Protein AF-A0AAW1JJ86-F1 (afdb_monomer_lite)

Foldseek 3Di:
DPVVVVVVVVVVPPLVPDDQDPLLVVLLCQLLCLLPPDPPDPVCCVVDPVSVPDDPSVVSLQVSLVVLCCCQVVVHPPPPDPSNSVSCVVGQSLSSLLVNQLSLLSSLLSVLVVCVVVVVLPEDDPSNLSSLLSNLCSQAPRLVVSVVVCVVVVHDDPDPCPSEHDPVSVVSNCVSPLVRLVSDDPVRCPPPSNVSVCLQNVCSVVVHGRPGCNGPPDDDDDDPPPPPVPPPPPDDDDDDDDDD

Sequence (244 aa):
MQKESERKSSFDSNLTDQVLPIPIQIFLWKQVSPFIRPKLGKLHEASCMFCQHAPPGHHELKEACKQFEKVLVQNIQHGLKADLTEAIRSIPRWRLVQASLPHVMHCSAALLYNRMRDGNIQTLGAVEAKLLYTLHWIILDAAEECADADYEKGIYHSSPFYYLFSVPTMTLFVYLFAPLCQNLKESDFQNFRLENGLKVWQPMWEFRHPDASCFTTHCKPKPKYLSGRNYRGKQQFGGVFMGS

Structure (mmCIF, N/CA/C/O backbone):
data_AF-A0AAW1JJ86-F1
#
_entry.id   AF-A0AAW1JJ86-F1
#
loop_
_atom_site.group_PDB
_atom_site.id
_atom_site.type_symbol
_atom_site.label_atom_id
_atom_site.label_alt_id
_atom_site.label_comp_id
_atom_site.label_asym_id
_atom_site.label_entity_id
_atom_site.label_seq_id
_atom_site.pdbx_PDB_ins_code
_atom_site.Cartn_x
_atom_site.Cartn_y
_atom_site.Cartn_z
_atom_site.occupancy
_atom_site.B_iso_or_equiv
_atom_site.auth_seq_id
_atom_site.auth_comp_id
_atom_site.auth_asym_id
_atom_site.auth_atom_id
_atom_site.pdbx_PDB_model_num
ATOM 1 N N . MET A 1 1 ? -19.253 -10.196 39.724 1.00 41.44 1 MET A N 1
ATOM 2 C CA . MET A 1 1 ? -18.295 -9.341 38.982 1.00 41.44 1 MET A CA 1
ATOM 3 C C . MET A 1 1 ? -17.359 -10.100 38.025 1.00 41.44 1 MET A C 1
ATOM 5 O O . MET A 1 1 ? -16.655 -9.448 37.276 1.00 41.44 1 MET A O 1
ATOM 9 N N . GLN A 1 2 ? -17.372 -11.441 37.951 1.00 32.41 2 GLN A N 1
ATOM 10 C CA . GLN A 1 2 ? -16.519 -12.203 37.008 1.00 32.41 2 GLN A CA 1
ATOM 11 C C . GLN A 1 2 ? -17.127 -12.418 35.605 1.00 32.41 2 GLN A C 1
ATOM 13 O O . GLN A 1 2 ? -16.399 -12.580 34.636 1.00 32.41 2 GLN A O 1
ATOM 18 N N . LYS A 1 3 ? -18.457 -12.346 35.461 1.00 31.64 3 LYS A N 1
ATOM 19 C CA . LYS A 1 3 ? -19.171 -12.683 34.209 1.00 31.64 3 LYS A CA 1
ATOM 20 C C . LYS A 1 3 ? -19.196 -11.569 33.148 1.00 31.64 3 LYS A C 1
ATOM 22 O O . LYS A 1 3 ? -19.697 -11.772 32.045 1.00 31.64 3 LYS A O 1
ATOM 27 N N . GLU A 1 4 ? -18.704 -10.386 33.501 1.00 28.59 4 GLU A N 1
ATOM 28 C CA . GLU A 1 4 ? -18.723 -9.184 32.653 1.00 28.59 4 GLU A CA 1
ATOM 29 C C . GLU A 1 4 ? -17.354 -8.915 32.002 1.00 28.59 4 GLU A C 1
ATOM 31 O O . GLU A 1 4 ? -17.279 -8.317 30.932 1.00 28.59 4 GLU A O 1
ATOM 36 N N . SER A 1 5 ? -16.280 -9.457 32.591 1.00 30.22 5 SER A N 1
ATOM 37 C CA . SER A 1 5 ? -14.919 -9.418 32.042 1.00 30.22 5 SER A CA 1
ATOM 38 C C . SER A 1 5 ? -14.757 -10.372 30.847 1.00 30.22 5 SER A C 1
ATOM 40 O O . SER A 1 5 ? -14.201 -9.985 29.821 1.00 30.22 5 SER A O 1
ATOM 42 N N . GLU A 1 6 ? -15.363 -11.563 30.900 1.00 29.25 6 GLU A N 1
ATOM 43 C CA . GLU A 1 6 ? -15.336 -12.526 29.784 1.00 29.25 6 GLU A CA 1
ATOM 44 C C . GLU A 1 6 ? -16.103 -12.031 28.548 1.00 29.25 6 GLU A C 1
ATOM 46 O O . GLU A 1 6 ? -15.745 -12.354 27.418 1.00 29.25 6 GLU A O 1
ATOM 51 N N . ARG A 1 7 ? -17.128 -11.187 28.737 1.00 29.02 7 ARG A N 1
ATOM 52 C CA . ARG A 1 7 ? -17.937 -10.646 27.633 1.00 29.02 7 ARG A CA 1
ATOM 53 C C . ARG A 1 7 ? -17.248 -9.516 26.860 1.00 29.02 7 ARG A C 1
ATOM 55 O O . ARG A 1 7 ? -17.611 -9.268 25.716 1.00 29.02 7 ARG A O 1
ATOM 62 N N . LYS A 1 8 ? -16.252 -8.851 27.456 1.00 30.00 8 LYS A N 1
ATOM 63 C CA . LYS A 1 8 ? -15.415 -7.848 26.770 1.00 30.00 8 LYS A CA 1
ATOM 64 C C . LYS A 1 8 ? -14.223 -8.467 26.035 1.00 30.00 8 LYS A C 1
ATOM 66 O O . LYS A 1 8 ? -13.761 -7.892 25.059 1.00 30.00 8 LYS A O 1
ATOM 71 N N . SER A 1 9 ? -13.790 -9.667 26.430 1.00 30.64 9 SER A N 1
ATOM 72 C CA . SER A 1 9 ? -12.710 -10.407 25.758 1.00 30.64 9 SER A CA 1
ATOM 73 C C . SER A 1 9 ? -13.085 -10.928 24.362 1.00 30.64 9 SER A C 1
ATOM 75 O O . SER A 1 9 ? -12.195 -11.300 23.602 1.00 30.64 9 SER A O 1
ATOM 77 N N . SER A 1 10 ? -14.372 -10.988 24.005 1.00 30.33 10 SER A N 1
ATOM 78 C CA . SER A 1 10 ? -14.820 -11.526 22.711 1.00 30.33 10 SER A CA 1
ATOM 79 C C . SER A 1 10 ? -14.838 -10.499 21.571 1.00 30.33 10 SER A C 1
ATOM 81 O O . SER A 1 10 ? -15.137 -10.864 20.433 1.00 30.33 10 SER A O 1
ATOM 83 N N . PHE A 1 11 ? -14.557 -9.221 21.853 1.00 35.88 11 PHE A N 1
ATOM 84 C CA . PHE A 1 11 ? -14.581 -8.162 20.836 1.00 35.88 11 PHE A CA 1
ATOM 85 C C . PHE A 1 11 ? -13.275 -8.039 20.038 1.00 35.88 11 PHE A C 1
ATOM 87 O O . PHE A 1 11 ? -13.290 -7.452 18.960 1.00 35.88 11 PHE A O 1
ATOM 94 N N . ASP A 1 12 ? -12.198 -8.712 20.461 1.00 41.44 12 ASP A N 1
ATOM 95 C CA . ASP A 1 12 ? -11.012 -8.985 19.628 1.00 41.44 12 ASP A CA 1
ATOM 96 C C . ASP A 1 12 ? -11.311 -10.075 18.575 1.00 41.44 12 ASP A C 1
ATOM 98 O O . ASP A 1 12 ? -10.536 -10.998 18.315 1.00 41.44 12 ASP A O 1
ATOM 102 N N . SER A 1 13 ? -12.489 -9.982 17.954 1.00 45.12 13 SER A N 1
ATOM 103 C CA . SER A 1 13 ? -12.850 -10.749 16.772 1.00 45.12 13 SER A CA 1
ATOM 104 C C . SER A 1 13 ? -11.921 -10.321 15.640 1.00 45.12 13 SER A C 1
ATOM 106 O O . SER A 1 13 ? -12.071 -9.235 15.078 1.00 45.12 13 SER A O 1
ATOM 108 N N . ASN A 1 14 ? -10.935 -11.183 15.369 1.00 59.09 14 ASN A N 1
ATOM 109 C CA . ASN A 1 14 ? -9.879 -11.065 14.367 1.00 59.09 14 ASN A CA 1
ATOM 110 C C . ASN A 1 14 ? -10.256 -10.148 13.197 1.00 59.09 14 ASN A C 1
ATOM 112 O O . ASN A 1 14 ? -11.049 -10.519 12.333 1.00 59.09 14 ASN A O 1
ATOM 116 N N . LEU A 1 15 ? -9.625 -8.975 13.134 1.00 63.81 15 LEU A N 1
ATOM 117 C CA . LEU A 1 15 ? -9.831 -7.988 12.074 1.00 63.81 15 LEU A CA 1
ATOM 118 C C . LEU A 1 15 ? -9.672 -8.607 10.669 1.00 63.81 15 LEU A C 1
ATOM 120 O O . LEU A 1 15 ? -10.427 -8.294 9.754 1.00 63.81 15 LEU A O 1
ATOM 124 N N . THR A 1 16 ? -8.746 -9.557 10.508 1.00 60.59 16 THR A N 1
ATOM 125 C CA . THR A 1 16 ? -8.521 -10.295 9.253 1.00 60.59 16 THR A CA 1
ATOM 126 C C . THR A 1 16 ? -9.624 -11.293 8.900 1.00 60.59 16 THR A C 1
ATOM 128 O O . THR A 1 16 ? -9.799 -11.578 7.718 1.00 60.59 16 THR A O 1
ATOM 131 N N . ASP A 1 17 ? -10.367 -11.801 9.887 1.00 65.38 17 ASP A N 1
ATOM 132 C CA . ASP A 1 17 ? -11.481 -12.737 9.676 1.00 65.38 17 ASP A CA 1
ATOM 133 C C . ASP A 1 17 ? -12.798 -11.996 9.382 1.00 65.38 17 ASP A C 1
ATOM 135 O O . ASP A 1 17 ? -13.768 -12.601 8.926 1.00 65.38 17 ASP A O 1
ATOM 139 N N . GLN A 1 18 ? -12.837 -10.674 9.596 1.00 73.88 18 GLN A N 1
ATOM 140 C CA . GLN A 1 18 ? -13.974 -9.848 9.208 1.00 73.88 18 GLN A CA 1
ATOM 141 C C . GLN A 1 18 ? -14.051 -9.742 7.682 1.00 73.88 18 GLN A C 1
ATOM 143 O O . GLN A 1 18 ? -13.098 -9.317 7.006 1.00 73.88 18 GLN A O 1
ATOM 148 N N . VAL A 1 19 ? -15.214 -10.124 7.149 1.00 83.69 19 VAL A N 1
ATOM 149 C CA . VAL A 1 19 ? -15.531 -10.047 5.722 1.00 83.69 19 VAL A CA 1
ATOM 150 C C . VAL A 1 19 ? -15.491 -8.589 5.281 1.00 83.69 19 VAL A C 1
ATOM 152 O O . VAL A 1 19 ? -16.132 -7.723 5.873 1.00 83.69 19 VAL A O 1
ATOM 155 N N . LEU A 1 20 ? -14.729 -8.317 4.223 1.00 92.81 20 LEU A N 1
ATOM 156 C CA . LEU A 1 20 ? -14.642 -6.981 3.652 1.00 92.81 20 LEU A CA 1
ATOM 157 C C . LEU A 1 20 ? -15.968 -6.632 2.950 1.00 92.81 20 LEU A C 1
ATOM 159 O O . LEU A 1 20 ? -16.459 -7.462 2.183 1.00 92.81 20 LEU A O 1
ATOM 163 N N . PRO A 1 21 ? -16.538 -5.430 3.130 1.00 95.88 21 PRO A N 1
ATOM 164 C CA . PRO A 1 21 ? -17.708 -5.001 2.370 1.00 95.88 21 PRO A CA 1
ATOM 165 C C . PRO A 1 21 ? -17.526 -5.145 0.850 1.00 95.88 21 PRO A C 1
ATOM 167 O O . PRO A 1 21 ? -16.478 -4.795 0.299 1.00 95.88 21 PRO A O 1
ATOM 170 N N . ILE A 1 22 ? -18.572 -5.610 0.156 1.00 96.38 22 ILE A N 1
ATOM 171 C CA . ILE A 1 22 ? -18.562 -5.838 -1.300 1.00 96.38 22 ILE A CA 1
ATOM 172 C C . ILE A 1 22 ? -18.121 -4.599 -2.104 1.00 96.38 22 ILE A C 1
ATOM 174 O O . ILE A 1 22 ? -17.297 -4.766 -3.007 1.00 96.38 22 ILE A O 1
ATOM 178 N N . PRO A 1 23 ? -18.560 -3.359 -1.790 1.00 97.44 23 PRO A N 1
ATOM 179 C CA . PRO A 1 23 ? -18.104 -2.180 -2.528 1.00 97.44 23 PRO A CA 1
ATOM 180 C C . PRO A 1 23 ? -16.581 -1.999 -2.513 1.00 97.44 23 PRO A C 1
ATOM 182 O O . PRO A 1 23 ? -16.001 -1.626 -3.533 1.00 97.44 23 PRO A O 1
ATOM 185 N N . ILE A 1 24 ? -15.918 -2.324 -1.396 1.00 97.31 24 ILE A N 1
ATOM 186 C CA . ILE A 1 24 ? -14.456 -2.241 -1.276 1.00 97.31 24 ILE A CA 1
ATOM 187 C C . ILE A 1 24 ? -13.790 -3.346 -2.097 1.00 97.31 24 ILE A C 1
ATOM 189 O O . ILE A 1 24 ? -12.832 -3.070 -2.815 1.00 97.31 24 ILE A O 1
ATOM 193 N N . GLN A 1 25 ? -14.310 -4.577 -2.052 1.00 96.19 25 GLN A N 1
ATOM 194 C CA . GLN A 1 25 ? -13.788 -5.676 -2.876 1.00 96.19 25 GLN A CA 1
ATOM 195 C C . GLN A 1 25 ? -13.851 -5.330 -4.371 1.00 96.19 25 GLN A C 1
ATOM 197 O O . GLN A 1 25 ? -12.863 -5.474 -5.090 1.00 96.19 25 GLN A O 1
ATOM 202 N N . ILE A 1 26 ? -14.989 -4.795 -4.830 1.00 96.19 26 ILE A N 1
ATOM 203 C CA . ILE A 1 26 ? -15.175 -4.344 -6.216 1.00 96.19 26 ILE A CA 1
ATOM 204 C C . ILE A 1 26 ? -14.209 -3.206 -6.551 1.00 96.19 26 ILE A C 1
ATOM 206 O O . ILE A 1 26 ? -13.621 -3.199 -7.633 1.00 96.19 26 ILE A O 1
ATOM 210 N N . PHE A 1 27 ? -14.039 -2.238 -5.647 1.00 96.50 27 PHE A N 1
ATOM 211 C CA . PHE A 1 27 ? -13.101 -1.136 -5.837 1.00 96.50 27 PHE A CA 1
ATOM 212 C C . PHE A 1 27 ? -11.668 -1.641 -6.028 1.00 96.50 27 PHE A C 1
ATOM 214 O O . PHE A 1 27 ? -11.033 -1.277 -7.018 1.00 96.50 27 PHE A O 1
ATOM 221 N N . LEU A 1 28 ? -11.188 -2.506 -5.132 1.00 96.62 28 LEU A N 1
ATOM 222 C CA . LEU A 1 28 ? -9.840 -3.067 -5.194 1.00 96.62 28 LEU A CA 1
ATOM 223 C C . LEU A 1 28 ? -9.635 -3.895 -6.467 1.00 96.62 28 LEU A C 1
ATOM 225 O O . LEU A 1 28 ? -8.633 -3.715 -7.158 1.00 96.62 28 LEU A O 1
ATOM 229 N N . TRP A 1 29 ? -10.613 -4.723 -6.843 1.00 95.00 29 TRP A N 1
ATOM 230 C CA . TRP A 1 29 ? -10.565 -5.485 -8.091 1.00 95.00 29 TRP A CA 1
ATOM 231 C C . TRP A 1 29 ? -10.464 -4.580 -9.324 1.00 95.00 29 TRP A C 1
ATOM 233 O O . TRP A 1 29 ? -9.649 -4.827 -10.218 1.00 95.00 29 TRP A O 1
ATOM 243 N N . LYS A 1 30 ? -11.239 -3.489 -9.364 1.00 93.38 30 LYS A N 1
ATOM 244 C CA . LYS A 1 30 ? -11.166 -2.500 -10.449 1.00 93.38 30 LYS A CA 1
ATOM 245 C C . LYS A 1 30 ? -9.792 -1.844 -10.541 1.00 93.38 30 LYS A C 1
ATOM 247 O O . LYS A 1 30 ? -9.322 -1.645 -11.656 1.00 93.38 30 LYS A O 1
ATOM 252 N N . GLN A 1 31 ? -9.143 -1.551 -9.412 1.00 94.44 31 GLN A N 1
ATOM 253 C CA . GLN A 1 31 ? -7.802 -0.960 -9.429 1.00 94.44 31 GLN A CA 1
ATOM 254 C C . GLN A 1 31 ? -6.724 -1.957 -9.873 1.00 94.44 31 GLN A C 1
ATOM 256 O O . GLN A 1 31 ? -5.783 -1.556 -10.544 1.00 94.44 31 GLN A O 1
ATOM 261 N N . VAL A 1 32 ? -6.858 -3.250 -9.553 1.00 94.06 32 VAL A N 1
ATOM 262 C CA . VAL A 1 32 ? -5.886 -4.285 -9.962 1.00 94.06 32 VAL A CA 1
ATOM 263 C C . VAL A 1 32 ? -6.050 -4.695 -11.426 1.00 94.06 32 VAL A C 1
ATOM 265 O O . VAL A 1 32 ? -5.070 -5.002 -12.103 1.00 94.06 32 VAL A O 1
ATOM 268 N N . SER A 1 33 ? -7.280 -4.677 -11.941 1.00 90.69 33 SER A N 1
ATOM 269 C CA . SER A 1 33 ? -7.623 -5.186 -13.277 1.00 90.69 33 SER A CA 1
ATOM 270 C C . SER A 1 33 ? -6.733 -4.671 -14.426 1.00 90.69 33 SER A C 1
ATOM 272 O O . SER A 1 33 ? -6.415 -5.468 -15.309 1.00 90.69 33 SER A O 1
ATOM 274 N N . PRO A 1 34 ? -6.316 -3.391 -14.492 1.00 88.62 34 PRO A N 1
ATOM 275 C CA . PRO A 1 34 ? -5.405 -2.906 -15.535 1.00 88.62 34 PRO A CA 1
ATOM 276 C C . PRO A 1 34 ? -4.005 -3.544 -15.513 1.00 88.62 34 PRO A C 1
ATOM 278 O O . PRO A 1 34 ? -3.353 -3.601 -16.550 1.00 88.62 34 PRO A O 1
ATOM 281 N N . PHE A 1 35 ? -3.539 -4.034 -14.360 1.00 88.19 35 PHE A N 1
ATOM 282 C CA . PHE A 1 35 ? -2.182 -4.574 -14.185 1.00 88.19 35 PHE A CA 1
ATOM 283 C C . PHE A 1 35 ? -2.069 -6.057 -14.542 1.00 88.19 35 PHE A C 1
ATOM 285 O O . PHE A 1 35 ? -1.007 -6.513 -14.959 1.00 88.19 35 PHE A O 1
ATOM 292 N N . ILE A 1 36 ? -3.158 -6.809 -14.364 1.00 82.12 36 ILE A N 1
ATOM 293 C CA . ILE A 1 36 ? -3.183 -8.273 -14.522 1.00 82.12 36 ILE A CA 1
ATOM 294 C C . ILE A 1 36 ? -3.812 -8.735 -15.839 1.00 82.12 36 ILE A C 1
ATOM 296 O O . ILE A 1 36 ? -3.729 -9.914 -16.177 1.00 82.12 36 ILE A O 1
ATOM 300 N N . ARG A 1 37 ? -4.471 -7.835 -16.580 1.00 78.44 37 ARG A N 1
ATOM 301 C CA . ARG A 1 37 ? -5.117 -8.182 -17.850 1.00 78.44 37 ARG A CA 1
ATOM 302 C C . ARG A 1 37 ? -4.062 -8.659 -18.868 1.00 78.44 37 ARG A C 1
ATOM 304 O O . ARG A 1 37 ? -3.108 -7.922 -19.128 1.00 78.44 37 ARG A O 1
ATOM 311 N N . PRO A 1 38 ? -4.214 -9.862 -19.462 1.00 66.31 38 PRO A N 1
ATOM 312 C CA . PRO A 1 38 ? -3.287 -10.351 -20.477 1.00 66.31 38 PRO A CA 1
ATOM 313 C C . PRO A 1 38 ? -3.245 -9.410 -21.685 1.00 66.31 38 PRO A C 1
ATOM 315 O O . PRO A 1 38 ? -4.284 -9.074 -22.253 1.00 66.31 38 PRO A O 1
ATOM 318 N N . LYS A 1 39 ? -2.042 -9.017 -22.114 1.00 63.91 39 LYS A N 1
ATOM 319 C CA . LYS A 1 39 ? -1.847 -8.318 -23.391 1.00 63.91 39 LYS A CA 1
ATOM 320 C C . LYS A 1 39 ? -1.905 -9.356 -24.512 1.00 63.91 39 LYS A C 1
ATOM 322 O O . LYS A 1 39 ? -0.904 -9.997 -24.813 1.00 63.91 39 LYS A O 1
ATOM 327 N N . LEU A 1 40 ? -3.079 -9.551 -25.111 1.00 58.12 40 LEU A N 1
ATOM 328 C CA . LEU A 1 40 ? -3.345 -10.587 -26.127 1.00 58.12 40 LEU A CA 1
ATOM 329 C C . LEU A 1 40 ? -2.753 -10.273 -27.525 1.00 58.12 40 LEU A C 1
ATOM 331 O O . LEU A 1 40 ? -3.157 -10.850 -28.531 1.00 58.12 40 LEU A O 1
ATOM 335 N N . GLY A 1 41 ? -1.755 -9.389 -27.597 1.00 59.47 41 GLY A N 1
ATOM 336 C CA . GLY A 1 41 ? -1.068 -9.009 -28.830 1.00 59.47 41 GLY A CA 1
ATOM 337 C C . GLY A 1 41 ? -1.841 -8.001 -29.688 1.00 59.47 41 GLY A C 1
ATOM 338 O O . GLY A 1 41 ? -3.047 -7.801 -29.541 1.00 59.47 41 GLY A O 1
ATOM 339 N N . LYS A 1 42 ? -1.122 -7.371 -30.626 1.00 58.56 42 LYS A N 1
ATOM 340 C CA . LYS A 1 42 ? -1.627 -6.255 -31.449 1.00 58.56 42 LYS A CA 1
ATOM 341 C C . LYS A 1 42 ? -2.865 -6.616 -32.278 1.00 58.56 42 LYS A C 1
ATOM 343 O O . LYS A 1 42 ? -3.730 -5.772 -32.467 1.00 58.56 42 LYS A O 1
ATOM 348 N N . LEU A 1 43 ? -2.966 -7.862 -32.751 1.00 56.81 43 LEU A N 1
ATOM 349 C CA . LEU A 1 43 ? -4.098 -8.321 -33.563 1.00 56.81 43 LEU A CA 1
ATOM 350 C C . LEU A 1 43 ? -5.393 -8.422 -32.737 1.00 56.81 43 LEU A C 1
ATOM 352 O O . LEU A 1 43 ? -6.452 -8.005 -33.199 1.00 56.81 43 LEU A O 1
ATOM 356 N N . HIS A 1 44 ? -5.309 -8.930 -31.503 1.00 62.91 44 HIS A N 1
ATOM 357 C CA . HIS A 1 44 ? -6.453 -9.000 -30.595 1.00 62.91 44 HIS A CA 1
ATOM 358 C C . HIS A 1 44 ? -6.854 -7.611 -30.095 1.00 62.91 44 HIS A C 1
ATOM 360 O O . HIS A 1 44 ? -8.037 -7.293 -30.079 1.00 62.91 44 HIS A O 1
ATOM 366 N N . GLU A 1 45 ? -5.890 -6.760 -29.729 1.00 60.44 45 GLU A N 1
ATOM 367 C CA . GLU A 1 45 ? -6.170 -5.370 -29.338 1.00 60.44 45 GLU A CA 1
ATOM 368 C C . GLU A 1 45 ? -6.865 -4.595 -30.465 1.00 60.44 45 GLU A C 1
ATOM 370 O O . GLU A 1 4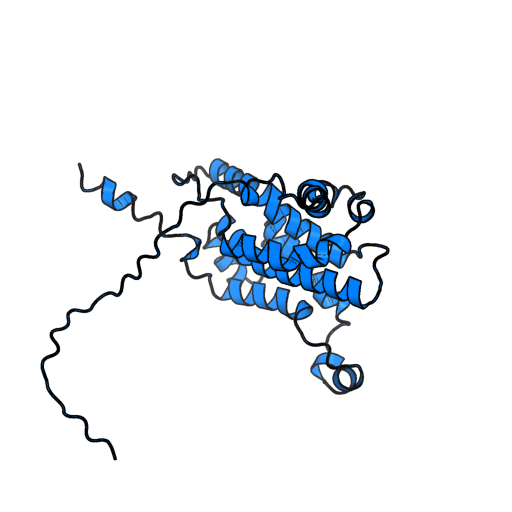5 ? -7.835 -3.886 -30.210 1.00 60.44 45 GLU A O 1
ATOM 375 N N . ALA A 1 46 ? -6.434 -4.802 -31.714 1.00 56.62 46 ALA A N 1
ATOM 376 C CA . ALA A 1 46 ? -7.046 -4.193 -32.888 1.00 56.62 46 ALA A CA 1
ATOM 377 C C . ALA A 1 46 ? -8.386 -4.822 -33.301 1.00 56.62 46 ALA A C 1
ATOM 379 O O . ALA A 1 46 ? -9.095 -4.203 -34.080 1.00 56.62 46 ALA A O 1
ATOM 380 N N . SER A 1 47 ? -8.752 -6.012 -32.817 1.00 58.88 47 SER A N 1
ATOM 381 C CA . SER A 1 47 ? -10.021 -6.684 -33.167 1.00 58.88 47 SER A CA 1
ATOM 382 C C . SER A 1 47 ? -11.062 -6.622 -32.046 1.00 58.88 47 SER A C 1
ATOM 384 O O . SER A 1 47 ? -12.259 -6.769 -32.282 1.00 58.88 47 SER A O 1
ATOM 386 N N . CYS A 1 48 ? -10.624 -6.417 -30.807 1.00 56.53 48 CYS A N 1
ATOM 387 C CA . CYS A 1 48 ? -11.491 -6.370 -29.645 1.00 56.53 48 CYS A CA 1
ATOM 388 C C . CYS A 1 48 ? -12.105 -4.974 -29.513 1.00 56.53 48 CYS A C 1
ATOM 390 O O . CYS A 1 48 ? -11.422 -4.020 -29.140 1.00 56.53 48 CYS A O 1
ATOM 392 N N . MET A 1 49 ? -13.415 -4.860 -29.745 1.00 56.84 49 MET A N 1
ATOM 393 C CA . MET A 1 49 ? -14.142 -3.596 -29.573 1.00 56.84 49 MET A CA 1
ATOM 394 C C . MET A 1 49 ? -13.936 -2.981 -28.183 1.00 56.84 49 MET A C 1
ATOM 396 O O . MET A 1 49 ? -13.848 -1.764 -28.059 1.00 56.84 49 MET A O 1
ATOM 400 N N . PHE A 1 50 ? -13.791 -3.797 -27.138 1.00 56.28 50 PHE A N 1
ATOM 401 C CA . PHE A 1 50 ? -13.494 -3.308 -25.792 1.00 56.28 50 PHE A CA 1
ATOM 402 C C . PHE A 1 50 ? -12.083 -2.698 -25.680 1.00 56.28 50 PHE A C 1
ATOM 404 O O . PHE A 1 50 ? -11.917 -1.668 -25.035 1.00 56.28 50 PHE A O 1
ATOM 411 N N . CYS A 1 51 ? -11.076 -3.278 -26.343 1.00 55.12 51 CYS A N 1
ATOM 412 C CA . CYS A 1 51 ? -9.706 -2.749 -26.367 1.00 55.12 51 CYS A CA 1
ATOM 413 C C . CYS A 1 51 ? -9.557 -1.512 -27.266 1.00 55.12 51 CYS A C 1
ATOM 415 O O . CYS A 1 51 ? -8.721 -0.665 -26.975 1.00 55.12 51 CYS A O 1
ATOM 417 N N . GLN A 1 52 ? -10.375 -1.383 -28.315 1.00 53.31 52 GLN A N 1
ATOM 418 C CA . GLN A 1 52 ? -10.396 -0.207 -29.193 1.00 53.31 52 GLN A CA 1
ATOM 419 C C . GLN A 1 52 ? -11.005 1.039 -28.526 1.00 53.31 52 GLN A C 1
ATOM 421 O O . GLN A 1 52 ? -10.600 2.156 -28.835 1.00 53.31 52 GLN A O 1
ATOM 426 N N . HIS A 1 53 ? -11.979 0.856 -27.625 1.00 53.81 53 HIS A N 1
ATOM 427 C CA . HIS A 1 53 ? -12.646 1.953 -26.905 1.00 53.81 53 HIS A CA 1
ATOM 428 C C . HIS A 1 53 ? -12.022 2.238 -25.530 1.00 53.81 53 HIS A C 1
ATOM 430 O O . HIS A 1 53 ? -12.345 3.251 -24.907 1.00 53.81 53 HIS A O 1
ATOM 436 N N . ALA A 1 54 ? -11.140 1.361 -25.040 1.00 51.81 54 ALA A N 1
ATOM 437 C CA . ALA A 1 54 ? -10.368 1.622 -23.836 1.00 51.81 54 ALA A CA 1
ATOM 438 C C . ALA A 1 54 ? -9.338 2.730 -24.129 1.00 51.81 54 ALA A C 1
ATOM 440 O O . ALA A 1 54 ? -8.608 2.636 -25.120 1.00 51.81 54 ALA A O 1
ATOM 441 N N . PRO A 1 55 ? -9.234 3.780 -23.291 1.00 48.53 55 PRO A N 1
ATOM 442 C CA . PRO A 1 55 ? -8.139 4.734 -23.403 1.00 48.53 55 PRO A CA 1
ATOM 443 C C . PRO A 1 55 ? -6.806 3.970 -23.365 1.00 48.53 55 PRO A C 1
ATOM 445 O O . PRO A 1 55 ? -6.730 2.953 -22.669 1.00 48.53 55 PRO A O 1
ATOM 448 N N . PRO A 1 56 ? -5.749 4.433 -24.060 1.00 57.62 56 PRO A N 1
ATOM 449 C CA . PRO A 1 56 ? -4.462 3.740 -24.091 1.00 57.62 56 PRO A CA 1
ATOM 450 C C . PRO A 1 56 ? -4.066 3.352 -22.665 1.00 57.62 56 PRO A C 1
ATOM 452 O O . PRO A 1 56 ? -4.071 4.214 -21.786 1.00 57.62 56 PRO A O 1
ATOM 455 N N . GLY A 1 57 ? -3.782 2.063 -22.420 1.00 59.75 57 GLY A N 1
ATOM 456 C CA . GLY A 1 57 ? -3.746 1.451 -21.076 1.00 59.75 57 GLY A CA 1
ATOM 457 C C . GLY A 1 57 ? -2.888 2.171 -20.025 1.00 59.75 57 GLY A C 1
ATOM 458 O O . GLY A 1 57 ? -3.091 2.000 -18.826 1.00 59.75 57 GLY A O 1
ATOM 459 N N . HIS A 1 58 ? -1.994 3.061 -20.452 1.00 65.44 58 HIS A N 1
ATOM 460 C CA . HIS A 1 58 ? -1.281 4.006 -19.600 1.00 65.44 58 HIS A CA 1
ATOM 461 C C . HIS A 1 58 ? -2.205 4.944 -18.787 1.00 65.44 58 HIS A C 1
ATOM 463 O O . HIS A 1 58 ? -1.852 5.339 -17.675 1.00 65.44 58 HIS A O 1
ATOM 469 N N . HIS A 1 59 ? -3.383 5.309 -19.302 1.00 77.44 59 HIS A N 1
ATOM 470 C CA . HIS A 1 59 ? -4.356 6.133 -18.5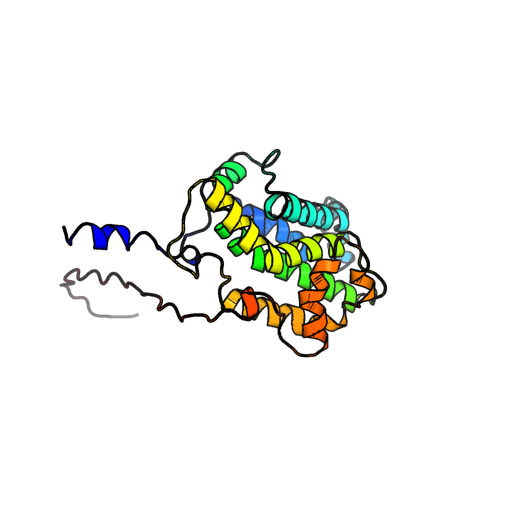81 1.00 77.44 59 HIS A CA 1
ATOM 471 C C . HIS A 1 59 ? -5.055 5.343 -17.467 1.00 77.44 59 HIS A C 1
ATOM 473 O O . HIS A 1 59 ? -5.163 5.842 -16.349 1.00 77.44 59 HIS A O 1
ATOM 479 N N . GLU A 1 60 ? -5.467 4.097 -17.732 1.00 84.12 60 GLU A N 1
ATOM 480 C CA . GLU A 1 60 ? -6.079 3.233 -16.710 1.00 84.12 60 GLU A CA 1
ATOM 481 C C . GLU A 1 60 ? -5.109 2.944 -15.558 1.00 84.12 60 GLU A C 1
ATOM 483 O O . GLU A 1 60 ? -5.492 3.048 -14.394 1.00 84.12 60 GLU A O 1
ATOM 488 N N . LEU A 1 61 ? -3.839 2.652 -15.868 1.00 86.44 61 LEU A N 1
ATOM 489 C CA . LEU A 1 61 ? -2.798 2.435 -14.858 1.00 86.44 61 LEU A CA 1
ATOM 490 C C . LEU A 1 61 ? -2.567 3.692 -14.010 1.00 86.44 61 LEU A C 1
ATOM 492 O O . LEU A 1 61 ? -2.526 3.621 -12.782 1.00 86.44 61 LEU A O 1
ATOM 496 N N . LYS A 1 62 ? -2.457 4.859 -14.659 1.00 88.31 62 LYS A N 1
ATOM 497 C CA . LYS A 1 62 ? -2.252 6.141 -13.974 1.00 88.31 62 LYS A CA 1
ATOM 498 C C . LYS A 1 62 ? -3.410 6.471 -13.034 1.00 88.31 62 LYS A C 1
ATOM 500 O O . LYS A 1 62 ? -3.164 6.879 -11.897 1.00 88.31 62 LYS A O 1
ATOM 505 N N . GLU A 1 63 ? -4.649 6.284 -13.484 1.00 90.62 63 GLU A N 1
ATOM 506 C CA . GLU A 1 63 ? -5.821 6.507 -12.640 1.00 90.62 63 GLU A CA 1
ATOM 507 C C . GLU A 1 63 ? -5.892 5.493 -11.497 1.00 90.62 63 GLU A C 1
ATOM 509 O O . GLU A 1 63 ? -6.151 5.899 -10.367 1.00 90.62 63 GLU A O 1
ATOM 514 N N . ALA A 1 64 ? -5.558 4.219 -11.722 1.00 93.06 64 ALA A N 1
ATOM 515 C CA . ALA A 1 64 ? -5.541 3.229 -10.648 1.00 93.06 64 ALA A CA 1
ATOM 516 C C . ALA A 1 64 ? -4.518 3.560 -9.548 1.00 93.06 64 ALA A C 1
ATOM 518 O O . ALA A 1 64 ? -4.856 3.577 -8.362 1.00 93.06 64 ALA A O 1
ATOM 519 N N . CYS A 1 65 ? -3.287 3.926 -9.924 1.00 94.12 65 CYS A N 1
ATOM 520 C CA . CYS A 1 65 ? -2.269 4.385 -8.973 1.00 94.12 65 CYS A CA 1
ATOM 521 C C . CYS A 1 65 ? -2.716 5.639 -8.209 1.00 94.12 65 CYS A C 1
ATOM 523 O O . CYS A 1 65 ? -2.482 5.755 -7.008 1.00 94.12 65 CYS A O 1
ATOM 525 N N . LYS A 1 66 ? -3.381 6.578 -8.892 1.00 94.31 66 LYS A N 1
ATOM 526 C CA . LYS A 1 66 ? -3.932 7.789 -8.273 1.00 94.31 66 LYS A CA 1
ATOM 527 C C . LYS A 1 66 ? -5.041 7.463 -7.273 1.00 94.31 66 LYS A C 1
ATOM 529 O O . LYS A 1 66 ? -5.072 8.075 -6.211 1.00 94.31 66 LYS A O 1
ATOM 534 N N . GLN A 1 67 ? -5.929 6.519 -7.586 1.00 95.69 67 GLN A N 1
ATOM 535 C CA . GLN A 1 67 ? -6.985 6.097 -6.664 1.00 95.69 67 GLN A CA 1
ATOM 536 C C . GLN A 1 67 ? -6.412 5.392 -5.433 1.00 95.69 67 GLN A C 1
ATOM 538 O O . GLN A 1 67 ? -6.853 5.689 -4.325 1.00 95.69 67 GLN A O 1
ATOM 543 N N . PHE A 1 68 ? -5.410 4.520 -5.592 1.00 97.19 68 PHE A N 1
ATOM 544 C CA . PHE A 1 68 ? -4.741 3.895 -4.448 1.00 97.19 68 PHE A CA 1
ATOM 545 C C . PHE A 1 68 ? -4.133 4.933 -3.504 1.00 97.19 68 PHE A C 1
ATOM 547 O O . PHE A 1 68 ? -4.429 4.915 -2.313 1.00 97.19 68 PHE A O 1
ATOM 554 N N . GLU A 1 69 ? -3.346 5.872 -4.027 1.00 96.50 69 GLU A N 1
ATOM 555 C CA . GLU A 1 69 ? -2.739 6.922 -3.206 1.00 96.50 69 GLU A CA 1
ATOM 556 C C . GLU A 1 69 ? -3.800 7.793 -2.519 1.00 96.50 69 GLU A C 1
ATOM 558 O O . GLU A 1 69 ? -3.737 8.021 -1.312 1.00 96.50 69 GLU A O 1
ATOM 563 N N . LYS A 1 70 ? -4.804 8.247 -3.278 1.00 96.44 70 LYS A N 1
ATOM 564 C CA . LYS A 1 70 ? -5.876 9.105 -2.770 1.00 96.44 70 LYS A CA 1
ATOM 565 C C . LYS A 1 70 ? -6.631 8.453 -1.610 1.00 96.44 70 LYS A C 1
ATOM 567 O O . LYS A 1 70 ? -6.912 9.111 -0.613 1.00 96.44 70 LYS A O 1
ATOM 572 N N . VAL A 1 71 ? -6.984 7.177 -1.750 1.00 97.19 71 VAL A N 1
ATOM 573 C CA . VAL A 1 71 ? -7.826 6.473 -0.775 1.00 97.19 71 VAL A CA 1
ATOM 574 C C . VAL A 1 71 ? -7.015 5.952 0.410 1.00 97.19 71 VAL A C 1
ATOM 576 O O . VAL A 1 71 ? -7.485 6.045 1.539 1.00 97.19 71 VAL A O 1
ATOM 579 N N . LEU A 1 72 ? -5.814 5.412 0.181 1.00 97.44 72 LEU A N 1
ATOM 580 C CA . LEU A 1 72 ? -5.026 4.755 1.231 1.00 97.44 72 LEU A CA 1
ATOM 581 C C . LEU A 1 72 ? -4.134 5.743 1.982 1.00 97.44 72 LEU A C 1
ATOM 583 O O . LEU A 1 72 ? -4.230 5.854 3.205 1.00 97.44 72 LEU A O 1
ATOM 587 N N . VAL A 1 73 ? -3.309 6.476 1.233 1.00 97.00 73 VAL A N 1
ATOM 588 C CA . VAL A 1 73 ? -2.295 7.379 1.789 1.00 97.00 73 VAL A CA 1
ATOM 589 C C . VAL A 1 73 ? -2.963 8.663 2.263 1.00 97.00 73 VAL A C 1
ATOM 591 O O . VAL A 1 73 ? -2.937 8.989 3.442 1.00 97.00 73 VAL A O 1
ATOM 594 N N . GLN A 1 74 ? -3.657 9.356 1.357 1.00 96.38 74 GLN A N 1
ATOM 595 C CA . GLN A 1 74 ? -4.261 10.659 1.656 1.00 96.38 74 GLN A CA 1
ATOM 596 C C . GLN A 1 74 ? -5.577 10.545 2.440 1.00 96.38 74 GLN A C 1
ATOM 598 O O . GLN A 1 74 ? -6.088 11.550 2.928 1.00 96.38 74 GLN A O 1
ATOM 603 N N . ASN A 1 75 ? -6.154 9.340 2.537 1.00 95.88 75 ASN A N 1
ATOM 604 C CA . ASN A 1 75 ? -7.441 9.080 3.189 1.00 95.88 75 ASN A CA 1
ATOM 605 C C . ASN A 1 75 ? -8.5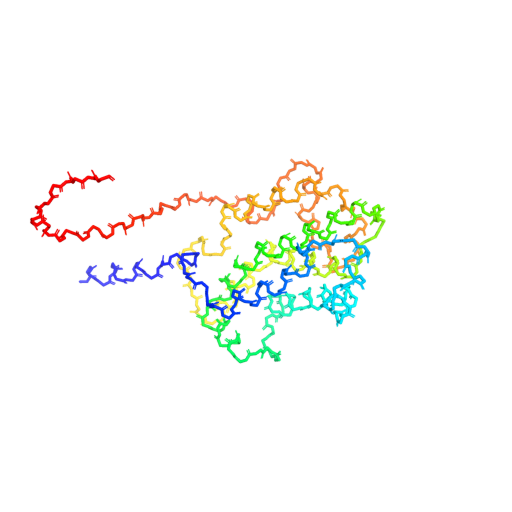97 9.967 2.663 1.00 95.88 75 ASN A C 1
ATOM 607 O O . ASN A 1 75 ? -9.532 10.315 3.387 1.00 95.88 75 ASN A O 1
ATOM 611 N N . ILE A 1 76 ? -8.554 10.347 1.380 1.00 95.56 76 ILE A N 1
ATOM 612 C CA . ILE A 1 76 ? -9.558 11.209 0.750 1.00 95.56 76 ILE A CA 1
ATOM 613 C C . ILE A 1 76 ? -10.664 10.352 0.137 1.00 95.56 76 ILE A C 1
ATOM 615 O O . ILE A 1 76 ? -10.483 9.679 -0.878 1.00 95.56 76 ILE A O 1
ATOM 619 N N . GLN A 1 77 ? -11.862 10.467 0.706 1.00 92.94 77 GLN A N 1
ATOM 620 C CA . GLN A 1 77 ? -13.062 9.763 0.237 1.00 92.94 77 GLN A CA 1
ATOM 621 C C . GLN A 1 77 ? -13.961 10.629 -0.664 1.00 92.94 77 GLN A C 1
ATOM 623 O O . GLN A 1 77 ? -14.884 10.126 -1.300 1.00 92.94 77 GLN A O 1
ATOM 628 N N . HIS A 1 78 ? -13.708 11.940 -0.743 1.00 90.69 78 HIS A N 1
ATOM 629 C CA . HIS A 1 78 ? -14.508 12.845 -1.568 1.00 90.69 78 HIS A CA 1
ATOM 630 C C . HIS A 1 78 ? -14.422 12.472 -3.058 1.00 90.69 78 HIS A C 1
ATOM 632 O O . HIS A 1 78 ? -13.337 12.208 -3.579 1.00 90.69 78 HIS A O 1
ATOM 638 N N . GLY A 1 79 ? -15.558 12.464 -3.759 1.00 88.44 79 GLY A N 1
ATOM 639 C CA . GLY A 1 79 ? -15.642 12.101 -5.179 1.00 88.44 79 GLY A CA 1
ATOM 640 C C . GLY A 1 79 ? -15.591 10.595 -5.465 1.00 88.44 79 GLY A C 1
ATOM 641 O O . GLY A 1 79 ? -15.470 10.207 -6.624 1.00 88.44 79 GLY A O 1
ATOM 642 N N . LEU A 1 80 ? -15.658 9.741 -4.437 1.00 92.31 80 LEU A N 1
ATOM 643 C CA . LEU A 1 80 ? -15.951 8.316 -4.603 1.00 92.31 80 LEU A CA 1
ATOM 644 C C . LEU A 1 80 ? -17.466 8.086 -4.702 1.00 92.31 80 LEU A C 1
ATOM 646 O O . LEU A 1 80 ? -18.270 8.939 -4.323 1.00 92.31 80 LEU A O 1
ATOM 650 N N . LYS A 1 81 ? -17.867 6.907 -5.189 1.00 92.81 81 LYS A N 1
ATOM 651 C CA . LYS A 1 81 ? -19.274 6.488 -5.177 1.00 92.81 81 LYS A CA 1
ATOM 652 C C . LYS A 1 81 ? -19.781 6.403 -3.725 1.00 92.81 81 LYS A C 1
ATOM 654 O O . LYS A 1 81 ? -19.019 6.056 -2.818 1.00 92.81 81 LYS A O 1
ATOM 659 N N . ALA A 1 82 ? -21.050 6.748 -3.504 1.00 94.00 82 ALA A N 1
ATOM 660 C CA . ALA A 1 82 ? -21.631 6.838 -2.162 1.00 94.00 82 ALA A CA 1
ATOM 661 C C . ALA A 1 82 ? -21.559 5.505 -1.394 1.00 94.00 82 ALA A C 1
ATOM 663 O O . ALA A 1 82 ? -21.110 5.487 -0.252 1.00 94.00 82 ALA A O 1
ATOM 664 N N . ASP A 1 83 ? -21.886 4.395 -2.061 1.00 95.50 83 ASP A N 1
ATOM 665 C CA . ASP A 1 83 ? -21.803 3.034 -1.512 1.00 95.50 83 ASP A CA 1
ATOM 666 C C . ASP A 1 83 ? -20.377 2.647 -1.081 1.00 95.50 83 ASP A C 1
ATOM 668 O O . ASP A 1 83 ? -20.179 2.047 -0.028 1.00 95.50 83 ASP A O 1
ATOM 672 N N . LEU A 1 84 ? -19.362 3.020 -1.864 1.00 95.69 84 LEU A N 1
ATOM 673 C CA . LEU A 1 84 ? -17.958 2.798 -1.524 1.00 95.69 84 LEU A CA 1
ATOM 674 C C . LEU A 1 84 ? -17.537 3.645 -0.321 1.00 95.69 84 LEU A C 1
ATOM 676 O O . LEU A 1 84 ? -16.811 3.168 0.544 1.00 95.69 84 LEU A O 1
ATOM 680 N N . THR A 1 85 ? -17.992 4.894 -0.262 1.00 96.44 85 THR A N 1
ATOM 681 C CA . THR A 1 85 ? -17.659 5.810 0.835 1.00 96.44 85 THR A CA 1
ATOM 682 C C . THR A 1 85 ? -18.246 5.318 2.153 1.00 96.44 85 THR A C 1
ATOM 684 O O . THR A 1 85 ? -17.549 5.277 3.164 1.00 96.44 85 THR A O 1
ATOM 687 N N . GLU A 1 86 ? -19.510 4.901 2.135 1.00 96.06 86 GLU A N 1
ATOM 688 C CA . GLU A 1 86 ? -20.182 4.303 3.287 1.00 96.06 86 GLU A CA 1
ATOM 689 C C . GLU A 1 86 ? -19.478 3.018 3.738 1.00 96.06 86 GLU A C 1
ATOM 691 O O . GLU A 1 86 ? -19.160 2.870 4.917 1.00 96.06 86 GLU A O 1
ATOM 696 N N . ALA A 1 87 ? -19.129 2.141 2.794 1.00 96.31 87 ALA A N 1
ATOM 697 C CA . ALA A 1 87 ? -18.405 0.911 3.086 1.00 96.31 87 ALA A CA 1
ATOM 698 C C . ALA A 1 87 ? -17.008 1.156 3.684 1.00 96.31 87 ALA A C 1
ATOM 700 O O . ALA A 1 87 ? -16.597 0.447 4.599 1.00 96.31 87 ALA A O 1
ATOM 701 N N . ILE A 1 88 ? -16.262 2.153 3.196 1.00 96.06 88 ILE A N 1
ATOM 702 C CA . ILE A 1 88 ? -14.952 2.512 3.764 1.00 96.06 88 ILE A CA 1
ATOM 703 C C . ILE A 1 88 ? -15.110 3.008 5.205 1.00 96.06 88 ILE A C 1
ATOM 705 O O . ILE A 1 88 ? -14.308 2.652 6.063 1.00 96.06 88 ILE A O 1
ATOM 709 N N . ARG A 1 89 ? -16.149 3.802 5.488 1.00 94.50 89 ARG A N 1
ATOM 710 C CA . ARG A 1 89 ? -16.426 4.321 6.837 1.00 94.50 89 ARG A CA 1
ATOM 711 C C . ARG A 1 89 ? -16.913 3.251 7.808 1.00 94.50 89 ARG A C 1
ATOM 713 O O . ARG A 1 89 ? -16.784 3.443 9.012 1.00 94.50 89 ARG A O 1
ATOM 720 N N . SER A 1 90 ? -17.459 2.143 7.309 1.00 94.31 90 SER A N 1
ATOM 721 C CA . SER A 1 90 ? -17.965 1.058 8.150 1.00 94.31 90 SER A CA 1
ATOM 722 C C . SER A 1 90 ? -16.870 0.134 8.697 1.00 94.31 90 SER A C 1
ATOM 724 O O . SER A 1 90 ? -17.189 -0.785 9.448 1.00 94.31 90 SER A O 1
ATOM 726 N N . ILE A 1 91 ? -15.604 0.319 8.308 1.00 94.06 91 ILE A N 1
ATOM 727 C CA . ILE A 1 91 ? -14.470 -0.486 8.782 1.00 94.06 91 ILE A CA 1
ATOM 728 C C . ILE A 1 91 ? -13.345 0.406 9.331 1.00 94.06 91 ILE A C 1
ATOM 730 O O . ILE A 1 91 ? -13.208 1.553 8.902 1.00 94.06 91 ILE A O 1
ATOM 734 N N . PRO A 1 92 ? -12.488 -0.099 10.238 1.00 94.00 92 PRO A N 1
ATOM 735 C CA . PRO A 1 92 ? -11.299 0.634 10.668 1.00 94.00 92 PRO A CA 1
ATOM 736 C C . PRO A 1 92 ? -10.362 0.938 9.491 1.00 94.00 92 PRO A C 1
ATOM 738 O O . PRO A 1 92 ? -10.181 0.093 8.609 1.00 94.00 92 PRO A O 1
ATOM 741 N N . ARG A 1 93 ? -9.689 2.100 9.502 1.00 95.56 93 ARG A N 1
ATOM 742 C CA . ARG A 1 93 ? -8.720 2.480 8.448 1.00 95.56 93 ARG A CA 1
ATOM 743 C C . ARG A 1 93 ? -7.654 1.401 8.265 1.00 95.56 93 ARG A C 1
ATOM 745 O O . ARG A 1 93 ? -7.364 0.999 7.140 1.00 95.56 93 ARG A O 1
ATOM 752 N N . TRP A 1 94 ? -7.154 0.857 9.372 1.00 95.69 94 TRP A N 1
ATOM 753 C CA . TRP A 1 94 ? -6.173 -0.221 9.346 1.00 95.69 94 TRP A CA 1
ATOM 754 C C . TRP A 1 94 ? -6.666 -1.478 8.604 1.00 95.69 94 TRP A C 1
ATOM 756 O O . TRP A 1 94 ? -5.917 -2.079 7.832 1.00 95.69 94 TRP A O 1
ATOM 766 N N . ARG A 1 95 ? -7.955 -1.837 8.725 1.00 95.19 95 ARG A N 1
ATOM 767 C CA . ARG A 1 95 ? -8.546 -2.967 7.981 1.00 95.19 95 ARG A CA 1
ATOM 768 C 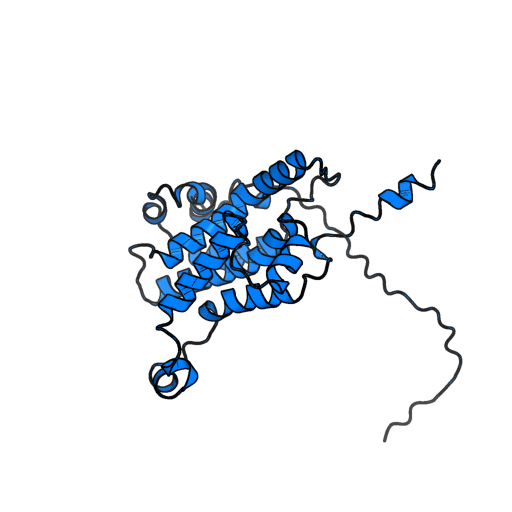C . ARG A 1 95 ? -8.483 -2.746 6.474 1.00 95.19 95 ARG A C 1
ATOM 770 O O . ARG A 1 95 ? -8.210 -3.700 5.738 1.00 95.19 95 ARG A O 1
ATOM 777 N N . LEU A 1 96 ? -8.753 -1.518 6.024 1.00 96.50 96 LEU A N 1
ATOM 778 C CA . LEU A 1 96 ? -8.675 -1.138 4.614 1.00 96.50 96 LEU A CA 1
ATOM 779 C C . LEU A 1 96 ? -7.234 -1.240 4.101 1.00 96.50 96 LEU A C 1
ATOM 781 O O . LEU A 1 96 ? -7.014 -1.797 3.025 1.00 96.50 96 LEU A O 1
ATOM 785 N N . VAL A 1 97 ? -6.259 -0.763 4.881 1.00 97.50 97 VAL A N 1
ATOM 786 C CA . VAL A 1 97 ? -4.825 -0.862 4.558 1.00 97.50 97 VAL A CA 1
ATOM 787 C C . VAL A 1 97 ? -4.403 -2.327 4.412 1.00 97.50 97 VAL A C 1
ATOM 789 O O . VAL A 1 97 ? -3.870 -2.712 3.371 1.00 97.50 97 VAL A O 1
ATOM 792 N N . GLN A 1 98 ? -4.736 -3.176 5.390 1.00 95.62 98 GLN A N 1
ATOM 793 C CA . GLN A 1 98 ? -4.458 -4.616 5.335 1.00 95.62 98 GLN A CA 1
ATOM 794 C C . GLN A 1 98 ? -5.096 -5.295 4.113 1.00 95.62 98 GLN A C 1
ATOM 796 O O . GLN A 1 98 ? -4.458 -6.122 3.463 1.00 95.62 98 GLN A O 1
ATOM 801 N N . ALA A 1 99 ? -6.350 -4.960 3.784 1.00 95.75 99 ALA A N 1
ATOM 802 C CA . ALA A 1 99 ? -7.044 -5.529 2.626 1.00 95.75 99 ALA A CA 1
ATOM 803 C C . ALA A 1 99 ? -6.415 -5.098 1.291 1.00 95.75 99 ALA A C 1
ATOM 805 O O . ALA A 1 99 ? -6.386 -5.869 0.330 1.00 95.75 99 ALA A O 1
ATOM 806 N N . SER A 1 100 ? -5.901 -3.872 1.236 1.00 97.62 100 SER A N 1
ATOM 807 C CA . SER A 1 100 ? -5.362 -3.277 0.014 1.00 97.62 100 SER A CA 1
ATOM 808 C C . SER A 1 100 ? -3.922 -3.696 -0.267 1.00 97.62 100 SER A C 1
ATOM 810 O O . SER A 1 100 ? -3.525 -3.743 -1.428 1.00 97.62 100 SER A O 1
ATOM 812 N N . LEU A 1 101 ? -3.143 -4.046 0.760 1.00 97.69 101 LEU A N 1
ATOM 813 C CA . LEU A 1 101 ? -1.717 -4.332 0.609 1.00 97.69 101 LEU A CA 1
ATOM 814 C C . LEU A 1 101 ? -1.400 -5.425 -0.436 1.00 97.69 101 LEU A C 1
ATOM 816 O O . LEU A 1 101 ? -0.605 -5.142 -1.332 1.00 97.69 101 LEU A O 1
ATOM 820 N N . PRO A 1 102 ? -2.044 -6.614 -0.444 1.00 96.81 102 PRO A N 1
ATOM 821 C CA . PRO A 1 102 ? -1.791 -7.617 -1.486 1.00 96.81 102 PRO A CA 1
ATOM 822 C C . PRO A 1 102 ? -2.063 -7.097 -2.906 1.00 96.81 102 PRO A C 1
ATOM 824 O O . PRO A 1 102 ? -1.351 -7.435 -3.847 1.00 96.81 102 PRO A O 1
ATOM 827 N N . HIS A 1 103 ? -3.070 -6.235 -3.060 1.00 97.31 103 HIS A N 1
ATOM 828 C CA . HIS A 1 103 ? -3.465 -5.662 -4.345 1.00 97.31 103 HIS A CA 1
ATOM 829 C C . HIS A 1 103 ? -2.392 -4.695 -4.854 1.00 97.31 103 HIS A C 1
ATOM 831 O O . HIS A 1 103 ? -1.963 -4.797 -6.003 1.00 97.31 103 HIS A O 1
ATOM 837 N N . VAL A 1 104 ? -1.906 -3.810 -3.977 1.00 98.12 104 VAL A N 1
ATOM 838 C CA . VAL A 1 104 ? -0.804 -2.887 -4.283 1.00 98.12 104 VAL A CA 1
ATOM 839 C C . VAL A 1 104 ? 0.479 -3.661 -4.594 1.00 98.12 104 VAL A C 1
ATOM 841 O O . VAL A 1 104 ? 1.144 -3.344 -5.577 1.00 98.12 104 VAL A O 1
ATOM 844 N N . MET A 1 105 ? 0.800 -4.718 -3.834 1.00 97.81 105 MET A N 1
ATOM 845 C CA . MET A 1 105 ? 1.967 -5.569 -4.100 1.00 97.81 105 MET A CA 1
ATOM 846 C C . MET A 1 105 ? 1.911 -6.200 -5.494 1.00 97.81 105 MET A C 1
ATOM 848 O O . MET A 1 105 ? 2.880 -6.099 -6.242 1.00 97.81 105 MET A O 1
ATOM 852 N N . HIS A 1 106 ? 0.778 -6.800 -5.873 1.00 96.50 106 HIS A N 1
ATOM 853 C CA . HIS A 1 106 ? 0.616 -7.398 -7.200 1.00 96.50 106 HIS A CA 1
ATOM 854 C C . HIS A 1 106 ? 0.718 -6.366 -8.327 1.00 96.50 106 HIS A C 1
ATOM 856 O O . HIS A 1 106 ? 1.365 -6.637 -9.338 1.00 96.50 106 HIS A O 1
ATOM 862 N N . CYS A 1 107 ? 0.136 -5.177 -8.153 1.00 95.94 107 CYS A N 1
ATOM 863 C CA . CYS A 1 107 ? 0.235 -4.109 -9.148 1.00 95.94 107 CYS A CA 1
ATOM 864 C C . CYS A 1 107 ? 1.687 -3.626 -9.307 1.00 95.94 107 CYS A C 1
ATOM 866 O O . CYS A 1 107 ? 2.178 -3.503 -10.429 1.00 95.94 107 CYS A O 1
ATOM 868 N N . SER A 1 108 ? 2.398 -3.415 -8.195 1.00 95.25 108 SER A N 1
ATOM 869 C CA . SER A 1 108 ? 3.806 -3.003 -8.191 1.00 95.25 108 SER A CA 1
ATOM 870 C C . SER A 1 108 ? 4.704 -4.060 -8.824 1.00 95.25 108 SER A C 1
ATOM 872 O O . SER A 1 108 ? 5.511 -3.737 -9.692 1.00 95.25 108 SER A O 1
ATOM 874 N N . ALA A 1 109 ? 4.533 -5.329 -8.450 1.00 94.81 109 ALA A N 1
ATOM 875 C CA . ALA A 1 109 ? 5.294 -6.433 -9.022 1.00 94.81 109 ALA A CA 1
ATOM 876 C C . ALA A 1 109 ? 5.050 -6.565 -10.534 1.00 94.81 109 ALA A C 1
ATOM 878 O O . ALA A 1 109 ? 6.001 -6.727 -11.294 1.00 94.81 109 ALA A O 1
ATOM 879 N N . ALA A 1 110 ? 3.801 -6.419 -10.991 1.00 92.31 110 ALA A N 1
ATOM 880 C CA . ALA A 1 110 ? 3.468 -6.443 -12.414 1.00 92.31 110 ALA A CA 1
ATOM 881 C C . ALA A 1 110 ? 4.143 -5.299 -13.191 1.00 92.31 110 ALA A C 1
ATOM 883 O O . ALA A 1 110 ? 4.658 -5.527 -14.287 1.00 92.31 110 ALA A O 1
ATOM 884 N N . LEU A 1 111 ? 4.183 -4.080 -12.637 1.00 89.56 111 LEU A N 1
ATOM 885 C CA . LEU A 1 111 ? 4.896 -2.959 -13.259 1.00 89.56 111 LEU A CA 1
ATOM 886 C C . LEU A 1 111 ? 6.403 -3.220 -13.344 1.00 89.56 111 LEU A C 1
ATOM 888 O O . LEU A 1 111 ? 6.980 -3.090 -14.420 1.00 89.56 111 LEU A O 1
ATOM 892 N N . LEU A 1 112 ? 7.031 -3.635 -12.240 1.00 90.31 112 LEU A N 1
ATOM 893 C CA . LEU A 1 112 ? 8.472 -3.900 -12.201 1.00 90.31 112 LEU A CA 1
ATOM 894 C C . LEU A 1 112 ? 8.874 -5.061 -13.116 1.00 90.31 112 LEU A C 1
ATOM 896 O O . LEU A 1 112 ? 9.897 -4.988 -13.795 1.00 90.31 112 LEU A O 1
ATOM 900 N N . TYR A 1 113 ? 8.057 -6.112 -13.177 1.00 89.31 113 TYR A N 1
ATOM 901 C CA . TYR A 1 113 ? 8.277 -7.234 -14.081 1.00 89.31 113 TYR A CA 1
ATOM 902 C C . TYR A 1 113 ? 8.184 -6.806 -15.552 1.00 89.31 113 TYR A C 1
ATOM 904 O O . TYR A 1 113 ? 9.056 -7.146 -16.350 1.00 89.31 113 TYR A O 1
ATOM 912 N N . ASN A 1 114 ? 7.161 -6.025 -15.920 1.00 84.19 114 ASN A N 1
ATOM 913 C CA . ASN A 1 114 ? 7.029 -5.504 -17.282 1.00 84.19 114 ASN A CA 1
ATOM 914 C C . ASN A 1 114 ? 8.196 -4.572 -17.641 1.00 84.19 114 ASN A C 1
ATOM 916 O O . ASN A 1 114 ? 8.754 -4.702 -18.724 1.00 84.19 114 ASN A O 1
ATOM 920 N N . ARG A 1 115 ? 8.624 -3.707 -16.713 1.00 81.50 115 ARG A N 1
ATOM 921 C CA . ARG A 1 115 ? 9.797 -2.835 -16.879 1.00 81.50 115 ARG A CA 1
ATOM 922 C C . ARG A 1 115 ? 11.064 -3.636 -17.195 1.00 81.50 115 ARG A C 1
ATOM 924 O O . ARG A 1 115 ? 11.801 -3.276 -18.109 1.00 81.50 115 ARG A O 1
ATOM 931 N N . MET A 1 116 ? 11.292 -4.732 -16.467 1.00 82.44 116 MET A N 1
ATOM 932 C CA . MET A 1 116 ? 12.409 -5.650 -16.706 1.00 82.44 116 MET A CA 1
ATOM 933 C C . MET A 1 116 ? 12.306 -6.326 -18.074 1.00 82.44 116 MET A C 1
ATOM 935 O O . MET A 1 116 ? 13.277 -6.334 -18.826 1.00 82.44 116 MET A O 1
ATOM 939 N N . ARG A 1 117 ? 11.127 -6.863 -18.414 1.00 80.50 117 ARG A N 1
ATOM 940 C CA . ARG A 1 117 ? 10.893 -7.550 -19.693 1.00 80.50 117 ARG A CA 1
ATOM 941 C C . ARG A 1 117 ? 11.097 -6.625 -20.892 1.00 80.50 117 ARG A C 1
ATOM 943 O O . ARG A 1 117 ? 11.646 -7.054 -21.900 1.00 80.50 117 ARG A O 1
ATOM 950 N N . ASP A 1 118 ? 10.668 -5.375 -20.775 1.00 74.25 118 ASP A N 1
ATOM 951 C CA . ASP A 1 118 ? 10.730 -4.389 -21.853 1.00 74.25 118 ASP A CA 1
ATOM 952 C C . ASP A 1 118 ? 12.123 -3.711 -21.941 1.00 74.25 118 ASP A C 1
ATOM 954 O O . ASP A 1 118 ? 12.336 -2.834 -22.775 1.00 74.25 118 ASP A O 1
ATOM 958 N N . GLY A 1 119 ? 13.087 -4.106 -21.092 1.00 69.88 119 GLY A N 1
ATOM 959 C CA . GLY A 1 119 ? 14.469 -3.604 -21.092 1.00 69.88 119 GLY A CA 1
ATOM 960 C C . GLY A 1 119 ? 14.642 -2.175 -20.557 1.00 69.88 119 GLY A C 1
ATOM 961 O O . GLY A 1 119 ? 15.743 -1.625 -20.601 1.00 69.88 119 GLY A O 1
ATOM 962 N N . ASN A 1 120 ? 13.583 -1.562 -20.018 1.00 69.12 120 ASN A N 1
ATOM 963 C CA . ASN A 1 120 ? 13.564 -0.163 -19.583 1.00 69.12 120 ASN A CA 1
ATOM 964 C C . ASN A 1 120 ? 14.001 0.008 -18.110 1.00 69.12 120 ASN A C 1
ATOM 966 O O . ASN A 1 120 ? 13.263 0.511 -17.263 1.00 69.12 120 ASN A O 1
ATOM 970 N N . ILE A 1 121 ? 15.219 -0.429 -17.782 1.00 68.81 121 ILE A N 1
ATOM 971 C CA . ILE A 1 121 ? 15.772 -0.444 -16.405 1.00 68.81 121 ILE A CA 1
ATOM 972 C C . ILE A 1 121 ? 16.567 0.848 -16.100 1.00 68.81 121 ILE A C 1
ATOM 974 O O . ILE A 1 121 ? 17.454 0.888 -15.244 1.00 68.81 121 ILE A O 1
ATOM 978 N N . GLN A 1 122 ? 16.332 1.913 -16.869 1.00 67.81 122 GLN A N 1
ATOM 979 C CA . GLN A 1 122 ? 17.118 3.146 -16.770 1.00 67.81 122 GLN A CA 1
ATOM 980 C C . GLN A 1 122 ? 16.507 4.125 -15.766 1.00 67.81 122 GLN A C 1
ATOM 982 O O . GLN A 1 122 ? 17.236 4.623 -14.916 1.00 67.81 122 GLN A O 1
ATOM 987 N N . THR A 1 123 ? 15.188 4.350 -15.804 1.00 73.00 123 THR A N 1
ATOM 988 C CA . THR A 1 123 ? 14.497 5.273 -14.882 1.00 73.00 123 THR A CA 1
ATOM 989 C C . THR A 1 123 ? 13.093 4.786 -14.521 1.00 73.00 123 THR A C 1
ATOM 991 O O . THR A 1 123 ? 12.446 4.101 -15.317 1.00 73.00 123 THR A O 1
ATOM 994 N N . LEU A 1 124 ? 12.636 5.066 -13.296 1.00 84.25 124 LEU A N 1
ATOM 995 C CA . LEU A 1 124 ? 11.240 4.847 -12.909 1.00 84.25 124 LEU A CA 1
ATOM 996 C C . LEU A 1 124 ? 10.333 5.873 -13.596 1.00 84.25 124 LEU A C 1
ATOM 998 O O . LEU A 1 124 ? 10.548 7.082 -13.493 1.00 84.25 124 LEU A O 1
ATOM 1002 N N . GLY A 1 125 ? 9.276 5.393 -14.246 1.00 85.25 125 GLY A N 1
ATOM 1003 C CA . GLY A 1 125 ? 8.204 6.252 -14.730 1.00 85.25 125 GLY A CA 1
ATOM 1004 C C . GLY A 1 125 ? 7.318 6.777 -13.594 1.00 85.25 125 GLY A C 1
ATOM 1005 O O . GLY A 1 125 ? 7.384 6.356 -12.436 1.00 85.25 125 GLY A O 1
ATOM 1006 N N . ALA A 1 126 ? 6.446 7.728 -13.934 1.00 86.38 126 ALA A N 1
ATOM 1007 C CA . ALA A 1 126 ? 5.564 8.377 -12.962 1.00 86.38 126 ALA A CA 1
ATOM 1008 C C . ALA A 1 126 ? 4.537 7.416 -12.333 1.00 86.38 126 ALA A C 1
ATOM 1010 O O . ALA A 1 126 ? 4.101 7.631 -11.201 1.00 86.38 126 ALA A O 1
ATOM 1011 N N . VAL A 1 127 ? 4.125 6.379 -13.069 1.00 88.88 127 VAL A N 1
ATOM 1012 C CA . VAL A 1 127 ? 3.153 5.380 -12.599 1.00 88.88 127 VAL A CA 1
ATOM 1013 C C . VAL A 1 127 ? 3.824 4.448 -11.593 1.00 88.88 127 VAL A C 1
ATOM 1015 O O . VAL A 1 127 ? 3.305 4.264 -10.492 1.00 88.88 127 VAL A O 1
ATOM 1018 N N . GLU A 1 128 ? 5.007 3.934 -11.932 1.00 89.69 128 GLU A N 1
ATOM 1019 C CA . GLU A 1 128 ? 5.820 3.082 -11.068 1.00 89.69 128 GLU A CA 1
ATOM 1020 C C . GLU A 1 128 ? 6.188 3.813 -9.780 1.00 89.69 128 GLU A C 1
ATOM 1022 O O . GLU A 1 128 ? 5.939 3.298 -8.693 1.00 89.69 128 GLU A O 1
ATOM 1027 N N . ALA A 1 129 ? 6.693 5.046 -9.886 1.00 91.94 129 ALA A N 1
ATOM 1028 C CA . ALA A 1 129 ? 7.065 5.844 -8.724 1.00 91.94 129 ALA A CA 1
ATOM 1029 C C . ALA A 1 129 ? 5.868 6.119 -7.797 1.00 91.94 129 ALA A C 1
ATOM 1031 O O . ALA A 1 129 ? 5.980 6.031 -6.577 1.00 91.94 129 ALA A O 1
ATOM 1032 N N . LYS A 1 130 ? 4.687 6.417 -8.350 1.00 94.00 130 LYS A N 1
ATOM 1033 C CA . LYS A 1 130 ? 3.480 6.661 -7.547 1.00 94.00 130 LYS A CA 1
ATOM 1034 C C . LYS A 1 130 ? 3.013 5.409 -6.804 1.00 94.00 130 LYS A C 1
ATOM 1036 O O . LYS A 1 130 ? 2.610 5.489 -5.640 1.00 94.00 130 LYS A O 1
ATOM 1041 N N . LEU A 1 131 ? 3.055 4.262 -7.472 1.00 95.38 131 LEU A N 1
ATOM 1042 C CA . LEU A 1 131 ? 2.619 3.010 -6.874 1.00 95.38 131 LEU A CA 1
ATOM 1043 C C . LEU A 1 131 ? 3.625 2.489 -5.842 1.00 95.38 131 LEU A C 1
ATOM 1045 O O . LEU A 1 131 ? 3.212 2.041 -4.775 1.00 95.38 131 LEU A O 1
ATOM 1049 N N . LEU A 1 132 ? 4.926 2.620 -6.117 1.00 95.81 132 LEU A N 1
ATOM 1050 C CA . LEU A 1 132 ? 5.988 2.308 -5.162 1.00 95.81 132 LEU A CA 1
ATOM 1051 C C . LEU A 1 132 ? 5.892 3.180 -3.916 1.00 95.81 132 LEU A C 1
ATOM 1053 O O . LEU A 1 132 ? 5.935 2.638 -2.821 1.00 95.81 132 LEU A O 1
ATOM 1057 N N . TYR A 1 133 ? 5.645 4.483 -4.068 1.00 97.00 133 TYR A N 1
ATOM 1058 C CA . TYR A 1 133 ? 5.378 5.363 -2.931 1.00 97.00 133 TYR A CA 1
ATOM 1059 C C . TYR A 1 133 ? 4.217 4.847 -2.071 1.00 97.00 133 TYR A C 1
ATOM 1061 O O . TYR A 1 133 ? 4.336 4.759 -0.853 1.00 97.00 133 TYR A O 1
ATOM 1069 N N . THR A 1 134 ? 3.110 4.443 -2.705 1.00 98.06 134 THR A N 1
ATOM 1070 C CA . THR A 1 134 ? 1.963 3.878 -1.978 1.00 98.06 134 THR A CA 1
ATOM 1071 C C . THR A 1 134 ? 2.344 2.587 -1.247 1.00 98.06 134 THR A C 1
ATOM 1073 O O . THR A 1 134 ? 1.946 2.391 -0.104 1.00 98.06 134 THR A O 1
ATOM 1076 N N . LEU A 1 135 ? 3.131 1.711 -1.878 1.00 97.88 135 LEU A N 1
ATOM 1077 C CA . LEU A 1 135 ? 3.628 0.482 -1.257 1.00 97.88 135 LEU A CA 1
ATOM 1078 C C . LEU A 1 135 ? 4.535 0.774 -0.052 1.00 97.88 135 LEU A C 1
ATOM 1080 O O . LEU A 1 135 ? 4.360 0.152 0.992 1.00 97.88 135 LEU A O 1
ATOM 1084 N N . HIS A 1 136 ? 5.486 1.703 -0.191 1.00 97.06 136 HIS A N 1
ATOM 1085 C CA . HIS A 1 136 ? 6.417 2.078 0.879 1.00 97.06 136 HIS A CA 1
ATOM 1086 C C . HIS A 1 136 ? 5.671 2.673 2.060 1.00 97.06 136 HIS A C 1
ATOM 1088 O O . HIS A 1 136 ? 5.885 2.215 3.175 1.00 97.06 136 HIS A O 1
ATOM 1094 N N . TRP A 1 137 ? 4.731 3.583 1.803 1.00 97.56 137 TRP A N 1
ATOM 1095 C CA . TRP A 1 137 ? 3.884 4.155 2.844 1.00 97.56 137 TRP A CA 1
ATOM 1096 C C . TRP A 1 137 ? 3.113 3.073 3.609 1.00 97.56 137 TRP A C 1
ATOM 1098 O O . TRP A 1 137 ? 3.110 3.073 4.836 1.00 97.56 137 TRP A O 1
ATOM 1108 N N . ILE A 1 138 ? 2.518 2.089 2.915 1.00 97.88 138 ILE A N 1
ATOM 1109 C CA . ILE A 1 138 ? 1.808 0.993 3.596 1.00 97.88 138 ILE A CA 1
ATOM 1110 C C . ILE A 1 138 ? 2.747 0.185 4.508 1.00 97.88 138 ILE A C 1
ATOM 1112 O O . ILE A 1 138 ? 2.349 -0.213 5.600 1.00 97.88 138 ILE A O 1
ATOM 1116 N N . ILE A 1 139 ? 3.969 -0.092 4.054 1.00 96.75 139 ILE A N 1
ATOM 1117 C CA . ILE A 1 139 ? 4.921 -0.958 4.764 1.00 96.75 139 ILE A CA 1
ATOM 1118 C C . ILE A 1 139 ? 5.586 -0.244 5.945 1.00 96.75 139 ILE A C 1
ATOM 1120 O O . ILE A 1 139 ? 5.827 -0.886 6.969 1.00 96.75 139 ILE A O 1
ATOM 1124 N N . LEU A 1 140 ? 5.914 1.037 5.779 1.00 96.00 140 LEU A N 1
ATOM 1125 C CA . LEU A 1 140 ? 6.753 1.797 6.703 1.00 96.00 140 LEU A CA 1
ATOM 1126 C C . LEU A 1 140 ? 5.936 2.666 7.659 1.00 96.00 140 LEU A C 1
ATOM 1128 O O . LEU A 1 140 ? 6.221 2.661 8.850 1.00 96.00 140 LEU A O 1
ATOM 1132 N N . ASP A 1 141 ? 4.915 3.362 7.154 1.00 96.44 141 ASP A N 1
ATOM 1133 C CA . ASP A 1 141 ? 4.315 4.500 7.863 1.00 96.44 141 ASP A CA 1
ATOM 1134 C C . ASP A 1 141 ? 2.847 4.240 8.265 1.00 96.44 141 ASP A C 1
ATOM 1136 O O . ASP A 1 141 ? 2.366 4.713 9.293 1.00 96.44 141 ASP A O 1
ATOM 1140 N N . ALA A 1 142 ? 2.111 3.422 7.504 1.00 97.25 142 ALA A N 1
ATOM 1141 C CA . ALA A 1 142 ? 0.664 3.274 7.679 1.00 97.25 142 ALA A CA 1
ATOM 1142 C C . ALA A 1 142 ? 0.231 2.698 9.035 1.00 97.25 142 ALA A C 1
ATOM 1144 O O . ALA A 1 142 ? -0.882 2.979 9.479 1.00 97.25 142 ALA A O 1
ATOM 1145 N N . ALA A 1 143 ? 1.059 1.863 9.668 1.00 95.31 143 ALA A N 1
ATOM 1146 C CA . ALA A 1 143 ? 0.755 1.292 10.979 1.00 95.31 143 ALA A CA 1
ATOM 1147 C C . ALA A 1 143 ? 0.756 2.372 12.071 1.00 95.31 143 ALA A C 1
ATOM 1149 O O . ALA A 1 143 ? -0.198 2.449 12.844 1.00 95.31 143 ALA A O 1
ATOM 1150 N N . GLU A 1 144 ? 1.787 3.218 12.087 1.00 94.81 144 GLU A N 1
ATOM 1151 C CA . GLU A 1 144 ? 1.940 4.332 13.027 1.00 94.81 144 GLU A CA 1
ATOM 1152 C C . GLU A 1 144 ? 0.873 5.401 12.775 1.00 94.81 144 GLU A C 1
ATOM 1154 O O . GLU A 1 144 ? 0.106 5.719 13.677 1.00 94.81 144 GLU A O 1
ATOM 1159 N N . GLU A 1 145 ? 0.682 5.827 11.521 1.00 96.44 145 GLU A N 1
ATOM 1160 C CA . GLU A 1 145 ? -0.352 6.816 11.187 1.00 96.44 145 GLU A CA 1
ATOM 1161 C C . GLU A 1 145 ? -1.778 6.347 11.519 1.00 96.44 145 GLU A C 1
ATOM 1163 O O . GLU A 1 145 ? -2.650 7.150 11.862 1.00 96.44 145 GLU A O 1
ATOM 1168 N N . CYS A 1 146 ? -2.067 5.047 11.383 1.00 96.25 146 CYS A N 1
ATOM 1169 C CA . CYS A 1 146 ? -3.359 4.511 11.811 1.00 96.25 146 CYS A CA 1
ATOM 1170 C C . CYS A 1 146 ? -3.477 4.468 13.338 1.00 96.25 146 CYS A C 1
ATOM 1172 O O . CYS A 1 146 ? -4.569 4.714 13.847 1.00 96.25 146 CYS A O 1
ATOM 1174 N N . ALA A 1 147 ? -2.388 4.166 14.050 1.00 95.25 147 ALA A N 1
ATOM 1175 C CA . ALA A 1 147 ? -2.358 4.165 15.507 1.00 95.25 147 ALA A CA 1
ATOM 1176 C C . ALA A 1 147 ? -2.594 5.564 16.082 1.00 95.25 147 ALA A C 1
ATOM 1178 O O . ALA A 1 147 ? -3.452 5.714 16.953 1.00 95.25 147 ALA A O 1
ATOM 1179 N N . ASP A 1 148 ? -1.925 6.576 15.536 1.00 96.00 148 ASP A N 1
ATOM 1180 C CA . ASP A 1 148 ? -2.089 7.971 15.945 1.00 96.00 148 ASP A CA 1
ATOM 1181 C C . ASP A 1 148 ? -3.511 8.471 15.671 1.00 96.00 148 ASP A C 1
ATOM 1183 O O . ASP A 1 148 ? -4.164 9.027 16.553 1.00 96.00 148 ASP A O 1
ATOM 1187 N N . ALA A 1 149 ? -4.054 8.187 14.483 1.00 95.25 149 ALA A N 1
ATOM 1188 C CA . ALA A 1 149 ? -5.412 8.596 14.125 1.00 95.25 149 ALA A CA 1
ATOM 1189 C C . ALA A 1 149 ? -6.503 7.927 14.985 1.00 95.25 149 ALA A C 1
ATOM 1191 O O . ALA A 1 149 ? -7.584 8.498 15.166 1.00 95.25 149 ALA A O 1
ATOM 1192 N N . ASP A 1 150 ? -6.268 6.706 15.472 1.00 95.62 150 ASP A N 1
ATOM 1193 C CA . ASP A 1 150 ? -7.163 6.035 16.418 1.00 95.62 150 ASP A CA 1
ATOM 1194 C C . ASP A 1 150 ? -6.987 6.616 17.833 1.00 95.62 150 ASP A C 1
ATOM 1196 O O . ASP A 1 150 ? -7.987 6.888 18.504 1.00 95.62 150 ASP A O 1
ATOM 1200 N N . TYR A 1 151 ? -5.751 6.914 18.250 1.00 94.88 151 TYR A N 1
ATOM 1201 C CA . TYR A 1 151 ? -5.446 7.571 19.525 1.00 94.88 151 TYR A CA 1
ATOM 1202 C C . TYR A 1 151 ? -6.122 8.946 19.645 1.00 94.88 151 TYR A C 1
ATOM 1204 O O . TYR A 1 151 ? -6.774 9.223 20.652 1.00 94.88 151 TYR A O 1
ATOM 1212 N N . GLU A 1 152 ? -6.063 9.777 18.599 1.00 95.56 152 GLU A N 1
ATOM 1213 C CA . GLU A 1 152 ? -6.743 11.082 18.535 1.00 95.56 152 GLU A CA 1
ATOM 1214 C C . GLU A 1 152 ? -8.269 10.975 18.689 1.00 95.56 152 GLU A C 1
ATOM 1216 O O . GLU A 1 152 ? -8.921 11.887 19.198 1.00 95.56 152 GLU A O 1
ATOM 1221 N N . LYS A 1 153 ? -8.856 9.845 18.280 1.00 94.06 153 LYS A N 1
ATOM 1222 C CA . LYS A 1 153 ? -10.292 9.555 18.427 1.00 94.06 153 LYS A CA 1
ATOM 1223 C C . LYS A 1 153 ? -10.639 8.903 19.766 1.00 94.06 153 LYS A C 1
ATOM 1225 O O . LYS A 1 153 ? -11.800 8.551 19.978 1.00 94.06 153 LYS A O 1
ATOM 1230 N N . GLY A 1 154 ? -9.662 8.706 20.651 1.00 94.12 154 GLY A N 1
ATOM 1231 C CA . GLY A 1 154 ? -9.834 7.984 21.910 1.00 94.12 154 GLY A CA 1
ATOM 1232 C C . GLY A 1 154 ? -10.101 6.486 21.722 1.00 94.12 154 GLY A C 1
ATOM 1233 O O . GLY A 1 154 ? -10.715 5.856 22.585 1.00 94.12 154 GLY A O 1
ATOM 1234 N N . ILE A 1 155 ? -9.688 5.913 20.587 1.00 93.31 155 ILE A N 1
ATOM 1235 C CA . ILE A 1 155 ? -9.789 4.483 20.296 1.00 93.31 155 ILE A CA 1
ATOM 1236 C C . ILE A 1 155 ? -8.475 3.823 20.713 1.00 93.31 155 ILE A C 1
ATOM 1238 O O . ILE A 1 155 ? -7.410 4.128 20.183 1.00 93.31 155 ILE A O 1
ATOM 1242 N N . TYR A 1 156 ? -8.561 2.878 21.647 1.00 90.38 156 TYR A N 1
ATOM 1243 C CA . TYR A 1 156 ? -7.404 2.160 22.176 1.00 90.38 156 TYR A CA 1
ATOM 1244 C C . TYR A 1 156 ? -7.563 0.663 21.938 1.00 90.38 156 TYR A C 1
ATOM 1246 O O . TYR A 1 156 ? -8.536 0.053 22.386 1.00 90.38 156 TYR A O 1
ATOM 1254 N N . HIS A 1 157 ? -6.582 0.060 21.269 1.00 88.19 157 HIS A N 1
ATOM 1255 C CA . HIS A 1 157 ? -6.558 -1.381 21.027 1.00 88.19 157 HIS A CA 1
ATOM 1256 C C . HIS A 1 157 ? -5.723 -2.074 22.099 1.00 88.19 157 HIS A C 1
ATOM 1258 O O . HIS A 1 157 ? -4.569 -1.721 22.323 1.00 88.19 157 HIS A O 1
ATOM 1264 N N . SER A 1 158 ? -6.294 -3.078 22.766 1.00 83.25 158 SER A N 1
ATOM 1265 C CA . SER A 1 158 ? -5.600 -3.824 23.828 1.00 83.25 158 SER A CA 1
ATOM 1266 C C . SER A 1 158 ? -4.550 -4.798 23.289 1.00 83.25 158 SER A C 1
ATOM 1268 O O . SER A 1 158 ? -3.613 -5.165 23.996 1.00 83.25 158 SER A O 1
ATOM 1270 N N . SER A 1 159 ? -4.710 -5.239 22.040 1.00 84.69 159 SER A N 1
ATOM 1271 C CA . SER A 1 159 ? -3.794 -6.173 21.397 1.00 84.69 159 SER A CA 1
ATOM 1272 C C . SER A 1 159 ? -2.573 -5.439 20.827 1.00 84.69 159 SER A C 1
ATOM 1274 O O . SER A 1 159 ? -2.737 -4.627 19.912 1.00 84.69 159 SER A O 1
ATOM 1276 N N . PRO A 1 160 ? -1.338 -5.791 21.238 1.00 82.25 160 PRO A N 1
ATOM 1277 C CA . PRO A 1 160 ? -0.122 -5.225 20.645 1.00 82.25 160 PRO A CA 1
ATOM 1278 C C . PRO A 1 160 ? 0.081 -5.672 19.187 1.00 82.25 160 PRO A C 1
ATOM 1280 O O . PRO A 1 160 ? 0.924 -5.140 18.477 1.00 82.25 160 PRO A O 1
ATOM 1283 N N . PHE A 1 161 ? -0.701 -6.652 18.723 1.00 84.88 161 PHE A N 1
ATOM 1284 C CA . PHE A 1 161 ? -0.634 -7.197 17.368 1.00 84.88 161 PHE A CA 1
ATOM 1285 C C . PHE A 1 161 ? -1.699 -6.608 16.433 1.00 84.88 161 PHE A C 1
ATOM 1287 O O . PHE A 1 161 ? -1.914 -7.153 15.349 1.00 84.88 161 PHE A O 1
ATOM 1294 N N . TYR A 1 162 ? -2.430 -5.571 16.860 1.00 88.62 162 TYR A N 1
ATOM 1295 C CA . TYR A 1 162 ? -3.511 -4.988 16.063 1.00 88.62 162 TYR A CA 1
ATOM 1296 C C . TYR A 1 162 ? -2.978 -4.392 14.753 1.00 88.62 162 TYR A C 1
ATOM 1298 O O . TYR A 1 162 ? -3.452 -4.770 13.682 1.00 88.62 162 TYR A O 1
ATOM 1306 N N . TYR A 1 163 ? -1.925 -3.571 14.829 1.00 92.25 163 TYR A N 1
ATOM 1307 C CA . TYR A 1 163 ? -1.301 -2.875 13.694 1.00 92.25 163 TYR A CA 1
ATOM 1308 C C . TYR A 1 163 ? -0.238 -3.694 12.946 1.00 92.25 163 TYR A C 1
ATOM 1310 O O . TYR A 1 163 ? 0.689 -3.144 12.360 1.00 92.25 163 TYR A O 1
ATOM 1318 N N . LEU A 1 164 ? -0.358 -5.024 12.945 1.00 90.62 164 LEU A N 1
ATOM 1319 C CA . LEU A 1 164 ? 0.565 -5.897 12.219 1.00 90.62 164 LEU A CA 1
ATOM 1320 C C . LEU A 1 164 ? -0.064 -6.468 10.952 1.00 90.62 164 LEU A C 1
ATOM 1322 O O . LEU A 1 164 ? -1.258 -6.782 10.897 1.00 90.62 164 LEU A O 1
ATOM 1326 N N . PHE A 1 165 ? 0.760 -6.643 9.923 1.00 91.12 165 PHE A N 1
ATOM 1327 C CA . PHE A 1 165 ? 0.394 -7.452 8.768 1.00 91.12 165 PHE A CA 1
ATOM 1328 C C . PHE A 1 165 ? 0.451 -8.940 9.115 1.00 91.12 165 PHE A C 1
ATOM 1330 O O . PHE A 1 165 ? 1.166 -9.375 10.017 1.00 91.12 165 PHE A O 1
ATOM 1337 N N . SER A 1 166 ? -0.327 -9.744 8.392 1.00 88.50 166 SER A N 1
ATOM 1338 C CA . SER A 1 166 ? -0.293 -11.194 8.568 1.00 88.50 166 SER A CA 1
ATOM 1339 C C . SER A 1 166 ? 0.987 -11.786 7.971 1.00 88.50 166 SER A C 1
ATOM 1341 O O . SER A 1 166 ? 1.473 -11.297 6.949 1.00 88.50 166 SER A O 1
ATOM 1343 N N . VAL A 1 167 ? 1.490 -12.883 8.553 1.00 88.62 167 VAL A N 1
ATOM 1344 C CA . VAL A 1 167 ? 2.649 -13.612 8.005 1.00 88.62 167 VAL A CA 1
ATOM 1345 C C . VAL A 1 167 ? 2.455 -13.949 6.518 1.00 88.62 167 VAL A C 1
ATOM 1347 O O . VAL A 1 167 ? 3.339 -13.599 5.746 1.00 88.62 167 VAL A O 1
ATOM 1350 N N . PRO A 1 168 ? 1.306 -14.497 6.058 1.00 91.12 168 PRO A N 1
ATOM 1351 C CA . PRO A 1 168 ? 1.087 -14.747 4.630 1.00 91.12 168 PRO A CA 1
ATOM 1352 C C . PRO A 1 168 ? 1.232 -13.506 3.740 1.00 91.12 168 PRO A C 1
ATOM 1354 O O . PRO A 1 168 ? 1.750 -13.603 2.631 1.00 91.12 168 PRO A O 1
ATOM 1357 N N . THR A 1 169 ? 0.797 -12.336 4.215 1.00 93.31 169 THR A N 1
ATOM 1358 C CA . THR A 1 169 ? 0.932 -11.074 3.471 1.00 93.31 169 THR A CA 1
ATOM 1359 C C . THR A 1 169 ? 2.398 -10.671 3.324 1.00 93.31 169 THR A C 1
ATOM 1361 O O . THR A 1 169 ? 2.816 -10.275 2.239 1.00 93.31 169 THR A O 1
ATOM 1364 N N . MET A 1 170 ? 3.197 -10.818 4.382 1.00 94.38 170 MET A N 1
ATOM 1365 C CA . MET A 1 170 ? 4.630 -10.516 4.320 1.00 94.38 170 MET A CA 1
ATOM 1366 C C . MET A 1 170 ? 5.413 -11.574 3.539 1.00 94.38 170 MET A C 1
ATOM 1368 O O . MET A 1 170 ? 6.337 -11.242 2.804 1.00 94.38 170 MET A O 1
ATOM 1372 N N . THR A 1 171 ? 5.008 -12.842 3.602 1.00 94.19 171 THR A N 1
ATOM 1373 C CA . THR A 1 171 ? 5.551 -13.894 2.736 1.00 94.19 171 THR A CA 1
ATOM 1374 C C . THR A 1 171 ? 5.301 -13.578 1.259 1.00 94.19 171 THR A C 1
ATOM 1376 O O . THR A 1 171 ? 6.214 -13.706 0.446 1.00 94.19 171 THR A O 1
ATOM 1379 N N . LEU A 1 172 ? 4.100 -13.097 0.911 1.00 96.38 172 LEU A N 1
ATOM 1380 C CA . LEU A 1 172 ? 3.779 -12.657 -0.449 1.00 96.38 172 LEU A CA 1
ATOM 1381 C C . LEU A 1 172 ? 4.706 -11.525 -0.914 1.00 96.38 172 LEU A C 1
ATOM 1383 O O . LEU A 1 172 ? 5.168 -11.562 -2.052 1.00 96.38 172 LEU A O 1
ATOM 1387 N N . PHE A 1 173 ? 5.019 -10.559 -0.043 1.00 96.94 173 PHE A N 1
ATOM 1388 C CA . PHE A 1 173 ? 5.989 -9.506 -0.357 1.00 96.94 173 PHE A CA 1
ATOM 1389 C C . PHE A 1 173 ? 7.334 -10.094 -0.785 1.00 96.94 173 PHE A C 1
ATOM 1391 O O . PHE A 1 173 ? 7.838 -9.776 -1.860 1.00 96.94 173 PHE A O 1
ATOM 1398 N N . VAL A 1 174 ? 7.895 -10.987 0.035 1.00 95.44 174 VAL A N 1
ATOM 1399 C CA . VAL A 1 174 ? 9.199 -11.600 -0.240 1.00 95.44 174 VAL A CA 1
ATOM 1400 C C . VAL A 1 174 ? 9.163 -12.353 -1.569 1.00 95.44 174 VAL A C 1
ATOM 1402 O O . VAL A 1 174 ? 10.039 -12.150 -2.404 1.00 95.44 174 VAL A O 1
ATOM 1405 N N . TYR A 1 175 ? 8.124 -13.153 -1.818 1.00 96.12 175 TYR A N 1
ATOM 1406 C CA . TYR A 1 175 ? 7.995 -13.911 -3.066 1.00 96.12 175 TYR A CA 1
ATOM 1407 C C . TYR A 1 175 ? 7.838 -13.041 -4.312 1.00 96.12 175 TYR A C 1
ATOM 1409 O O . TYR A 1 175 ? 8.357 -13.402 -5.367 1.00 96.12 175 TYR A O 1
ATOM 1417 N N . LEU A 1 176 ? 7.147 -11.905 -4.213 1.00 96.19 176 LEU A N 1
ATOM 1418 C CA . LEU A 1 176 ? 6.970 -11.007 -5.349 1.00 96.19 176 LEU A CA 1
ATOM 1419 C C . LEU A 1 176 ? 8.212 -10.154 -5.619 1.00 96.19 176 LEU A C 1
ATOM 1421 O O . LEU A 1 176 ? 8.564 -9.953 -6.778 1.00 96.19 176 LEU A O 1
ATOM 1425 N N . PHE A 1 177 ? 8.872 -9.642 -4.576 1.00 95.88 177 PHE A N 1
ATOM 1426 C CA . PHE A 1 177 ? 9.892 -8.603 -4.733 1.00 95.88 177 PHE A CA 1
ATOM 1427 C C . PHE A 1 177 ? 11.334 -9.088 -4.626 1.00 95.88 177 PHE A C 1
ATOM 1429 O O . PHE A 1 177 ? 12.193 -8.464 -5.240 1.00 95.88 177 PHE A O 1
ATOM 1436 N N . ALA A 1 178 ? 11.631 -10.194 -3.936 1.00 93.94 178 ALA A N 1
ATOM 1437 C CA . ALA A 1 178 ? 12.984 -10.761 -3.943 1.00 93.94 178 ALA A CA 1
ATOM 1438 C C . ALA A 1 178 ? 13.525 -11.032 -5.367 1.00 93.94 178 ALA A C 1
ATOM 1440 O O . ALA A 1 178 ? 14.657 -10.637 -5.635 1.00 93.94 178 ALA A O 1
ATOM 1441 N N . PRO A 1 179 ? 12.755 -11.603 -6.321 1.00 92.81 179 PRO A N 1
ATOM 1442 C CA . PRO A 1 179 ? 13.246 -11.784 -7.691 1.00 92.81 179 PRO A CA 1
ATOM 1443 C C . PRO A 1 179 ? 13.288 -10.487 -8.517 1.00 92.81 179 PRO A C 1
ATOM 1445 O O . PRO A 1 179 ? 13.862 -10.478 -9.601 1.00 92.81 179 PRO A O 1
ATOM 1448 N N . LEU A 1 180 ? 12.669 -9.400 -8.042 1.00 91.81 180 LEU A N 1
ATOM 1449 C CA . LEU A 1 180 ? 12.564 -8.125 -8.761 1.00 91.81 180 LEU A CA 1
ATOM 1450 C C . LEU A 1 180 ? 13.429 -7.014 -8.148 1.00 91.81 180 LEU A C 1
ATOM 1452 O O . LEU A 1 180 ? 13.507 -5.936 -8.733 1.00 91.81 180 LEU A O 1
ATOM 1456 N N . CYS A 1 181 ? 14.069 -7.234 -6.994 1.00 90.44 181 CYS A N 1
ATOM 1457 C CA . CYS A 1 181 ? 14.763 -6.174 -6.254 1.00 90.44 181 CYS A CA 1
ATOM 1458 C C . CYS A 1 181 ? 15.924 -5.568 -7.052 1.00 90.44 181 CYS A C 1
ATOM 1460 O O . CYS A 1 181 ? 16.141 -4.363 -6.987 1.00 90.44 181 CYS A O 1
ATOM 1462 N N . GLN A 1 182 ? 16.597 -6.370 -7.879 1.00 86.19 182 GLN A N 1
ATOM 1463 C CA . GLN A 1 182 ? 17.697 -5.932 -8.748 1.00 86.19 182 GLN A CA 1
ATOM 1464 C C . GLN A 1 182 ? 17.238 -5.021 -9.902 1.00 86.19 182 GLN A C 1
ATOM 1466 O O . GLN A 1 182 ? 18.054 -4.359 -10.540 1.00 86.19 182 GLN A O 1
ATOM 1471 N N . ASN A 1 183 ? 15.928 -4.951 -10.169 1.00 86.50 183 ASN A N 1
ATOM 1472 C CA . ASN A 1 183 ? 15.359 -4.044 -11.173 1.00 86.50 183 ASN A CA 1
ATOM 1473 C C . ASN A 1 183 ? 15.213 -2.609 -10.653 1.00 86.50 183 ASN A C 1
ATOM 1475 O O . ASN A 1 183 ? 14.878 -1.708 -11.424 1.00 86.50 183 ASN A O 1
ATOM 1479 N N . LEU A 1 184 ? 15.399 -2.413 -9.349 1.00 90.38 184 LEU A N 1
ATOM 1480 C CA . LEU A 1 184 ? 15.399 -1.120 -8.688 1.00 90.38 184 LEU A CA 1
ATOM 1481 C C . LEU A 1 184 ? 16.847 -0.735 -8.412 1.00 90.38 184 LEU A C 1
ATOM 1483 O O . LEU A 1 184 ? 17.617 -1.546 -7.903 1.00 90.38 184 LEU A O 1
ATOM 1487 N N . LYS A 1 185 ? 17.211 0.500 -8.747 1.00 89.00 185 LYS A N 1
ATOM 1488 C CA . LYS A 1 185 ? 18.550 1.042 -8.489 1.00 89.00 185 LYS A CA 1
ATOM 1489 C C . LYS A 1 185 ? 18.473 2.127 -7.437 1.00 89.00 185 LYS A C 1
ATOM 1491 O O . LYS A 1 185 ? 17.458 2.796 -7.321 1.00 89.00 185 LYS A O 1
ATOM 1496 N N . GLU A 1 186 ? 19.567 2.383 -6.736 1.00 90.12 186 GLU A N 1
ATOM 1497 C CA . GLU A 1 186 ? 19.642 3.480 -5.766 1.00 90.12 186 GLU A CA 1
ATOM 1498 C C . GLU A 1 186 ? 19.244 4.840 -6.374 1.00 90.12 186 GLU A C 1
ATOM 1500 O O . GLU A 1 186 ? 18.513 5.612 -5.757 1.00 90.12 186 GLU A O 1
ATOM 1505 N N . SER A 1 187 ? 19.604 5.089 -7.641 1.00 89.12 187 SER A N 1
ATOM 1506 C CA . SER A 1 187 ? 19.208 6.291 -8.390 1.00 89.12 187 SER A CA 1
ATOM 1507 C C . SER A 1 187 ? 17.692 6.484 -8.510 1.00 89.12 187 SER A C 1
ATOM 1509 O O . SER A 1 187 ? 17.225 7.616 -8.596 1.00 89.12 187 SER A O 1
ATOM 1511 N N . ASP A 1 188 ? 16.913 5.398 -8.496 1.00 88.81 188 ASP A N 1
ATOM 1512 C CA . ASP A 1 188 ? 15.449 5.450 -8.547 1.00 88.81 188 ASP A CA 1
ATOM 1513 C C . ASP A 1 188 ? 14.847 6.079 -7.262 1.00 88.81 188 ASP A C 1
ATOM 1515 O O . ASP A 1 188 ? 13.698 6.527 -7.278 1.00 88.81 188 ASP A O 1
ATOM 1519 N N . PHE A 1 189 ? 15.620 6.167 -6.168 1.00 91.94 189 PHE A N 1
ATOM 1520 C CA . PHE A 1 189 ? 15.190 6.661 -4.850 1.00 91.94 189 PHE A CA 1
ATOM 1521 C C . PHE A 1 189 ? 15.769 8.027 -4.464 1.00 91.94 189 PHE A C 1
ATOM 1523 O O . PHE A 1 189 ? 15.475 8.525 -3.384 1.00 91.94 189 PHE A O 1
ATOM 1530 N N . GLN A 1 190 ? 16.535 8.673 -5.348 1.00 85.12 190 GLN A N 1
ATOM 1531 C CA . GLN A 1 190 ? 17.075 10.021 -5.105 1.00 85.12 190 GLN A CA 1
ATOM 1532 C C . GLN A 1 190 ? 15.992 11.116 -5.082 1.00 85.12 190 GLN A C 1
ATOM 1534 O O . GLN A 1 190 ? 16.243 12.245 -4.669 1.00 85.12 190 GLN A O 1
ATOM 1539 N N . ASN A 1 191 ? 14.775 10.808 -5.535 1.00 82.25 191 ASN A N 1
ATOM 1540 C CA . ASN A 1 191 ? 13.627 11.688 -5.365 1.00 82.25 191 ASN A CA 1
ATOM 1541 C C . ASN A 1 191 ? 13.107 11.579 -3.924 1.00 82.25 191 ASN A C 1
ATOM 1543 O O . ASN A 1 191 ? 12.742 10.484 -3.498 1.00 82.25 191 ASN A O 1
ATOM 1547 N N . PHE A 1 192 ? 12.952 12.716 -3.237 1.00 81.69 192 PHE A N 1
ATOM 1548 C CA . PHE A 1 192 ? 12.386 12.821 -1.881 1.00 81.69 192 PHE A CA 1
ATOM 1549 C C . PHE A 1 192 ? 11.110 12.001 -1.662 1.00 81.69 192 PHE A C 1
ATOM 1551 O O . PHE A 1 192 ? 10.844 11.516 -0.569 1.00 81.69 192 PHE A O 1
ATOM 1558 N N . ARG A 1 193 ? 10.301 11.817 -2.711 1.00 89.31 193 ARG A N 1
ATOM 1559 C CA . ARG A 1 193 ? 9.079 11.017 -2.628 1.00 89.31 193 ARG A CA 1
ATOM 1560 C C . ARG A 1 193 ? 9.338 9.535 -2.342 1.00 89.31 193 ARG A C 1
ATOM 1562 O O . ARG A 1 193 ? 8.500 8.898 -1.719 1.00 89.31 193 ARG A O 1
ATOM 1569 N N . LEU A 1 194 ? 10.429 8.973 -2.853 1.00 93.44 194 LEU A N 1
ATOM 1570 C CA . LEU A 1 194 ? 10.747 7.546 -2.749 1.00 93.44 194 LEU A CA 1
ATOM 1571 C C . LEU A 1 194 ? 11.901 7.253 -1.796 1.00 93.44 194 LEU A C 1
ATOM 1573 O O . LEU A 1 194 ? 12.114 6.090 -1.477 1.00 93.44 194 LEU A O 1
ATOM 1577 N N . GLU A 1 195 ? 12.602 8.274 -1.315 1.00 93.62 195 GLU A N 1
ATOM 1578 C CA . GLU A 1 195 ? 13.759 8.145 -0.428 1.00 93.62 195 GLU A CA 1
ATOM 1579 C C . GLU A 1 195 ? 13.494 7.219 0.773 1.00 93.62 195 GLU A C 1
ATOM 1581 O O . GLU A 1 195 ? 14.303 6.340 1.066 1.00 93.62 195 GLU A O 1
ATOM 1586 N N . ASN A 1 196 ? 12.309 7.312 1.399 1.00 92.75 196 ASN A N 1
ATOM 1587 C CA . ASN A 1 196 ? 11.925 6.442 2.524 1.00 92.75 196 ASN A CA 1
ATOM 1588 C C . ASN A 1 196 ? 11.954 4.944 2.149 1.00 92.75 196 ASN A C 1
ATOM 1590 O O . ASN A 1 196 ? 12.230 4.087 2.986 1.00 92.75 196 ASN A O 1
ATOM 1594 N N . GLY A 1 197 ? 11.732 4.619 0.873 1.00 94.38 197 GLY A N 1
ATOM 1595 C CA . GLY A 1 197 ? 11.799 3.265 0.337 1.00 94.38 197 GLY A CA 1
ATOM 1596 C C . GLY A 1 197 ? 13.178 2.612 0.456 1.00 94.38 197 GLY A C 1
ATOM 1597 O O . GLY A 1 197 ? 13.243 1.383 0.499 1.00 94.38 197 GLY A O 1
ATOM 1598 N N . LEU A 1 198 ? 14.273 3.377 0.575 1.00 94.88 198 LEU A N 1
ATOM 1599 C CA . LEU A 1 198 ? 15.618 2.815 0.776 1.00 94.88 198 LEU A CA 1
ATOM 1600 C C . LEU A 1 198 ? 15.707 1.954 2.041 1.00 94.88 198 LEU A C 1
ATOM 1602 O O . LEU A 1 198 ? 16.397 0.937 2.024 1.00 94.88 198 LEU A O 1
ATOM 1606 N N . LYS A 1 199 ? 14.916 2.261 3.082 1.00 95.12 199 LYS A N 1
ATOM 1607 C CA . LYS A 1 199 ? 14.796 1.429 4.296 1.00 95.12 199 LYS A CA 1
ATOM 1608 C C . LYS A 1 199 ? 14.356 -0.011 4.004 1.00 95.12 199 LYS A C 1
ATOM 1610 O O . LYS A 1 199 ? 14.616 -0.911 4.798 1.00 95.12 199 LYS A O 1
ATOM 1615 N N . VAL A 1 200 ? 13.683 -0.230 2.872 1.00 96.00 200 VAL A N 1
ATOM 1616 C CA . VAL A 1 200 ? 13.260 -1.551 2.397 1.00 96.00 200 VAL A CA 1
ATOM 1617 C C . VAL A 1 200 ? 14.273 -2.127 1.416 1.00 96.00 200 VAL A C 1
ATOM 1619 O O . VAL A 1 200 ? 14.727 -3.256 1.594 1.00 96.00 200 VAL A O 1
ATOM 1622 N N . TRP A 1 201 ? 14.638 -1.374 0.378 1.00 95.81 201 TRP A N 1
ATOM 1623 C CA . TRP A 1 201 ? 15.397 -1.937 -0.742 1.00 95.81 201 TRP A CA 1
ATOM 1624 C C . TRP A 1 201 ? 16.875 -2.137 -0.447 1.00 95.81 201 TRP A C 1
ATOM 1626 O O . TRP A 1 201 ? 17.423 -3.146 -0.881 1.00 95.81 201 TRP A O 1
ATOM 1636 N N . GLN A 1 202 ? 17.506 -1.247 0.323 1.00 95.19 202 GLN A N 1
ATOM 1637 C CA . GLN A 1 202 ? 18.926 -1.374 0.641 1.00 95.19 202 GLN A CA 1
ATOM 1638 C C . GLN A 1 202 ? 19.228 -2.684 1.396 1.00 95.19 202 GLN A C 1
ATOM 1640 O O . GLN A 1 202 ? 20.065 -3.451 0.916 1.00 95.19 202 GLN A O 1
ATOM 1645 N N . PRO A 1 203 ? 18.499 -3.045 2.474 1.00 95.31 203 PRO A N 1
ATOM 1646 C CA . PRO A 1 203 ? 18.657 -4.358 3.097 1.00 95.31 203 PRO A CA 1
ATOM 1647 C C . PRO A 1 203 ? 18.408 -5.520 2.130 1.00 95.31 203 PRO A C 1
ATOM 1649 O O . PRO A 1 203 ? 19.154 -6.495 2.147 1.00 95.31 203 PRO A O 1
ATOM 1652 N N . MET A 1 204 ? 17.405 -5.418 1.249 1.00 94.94 204 MET A N 1
ATOM 1653 C CA . MET A 1 204 ? 17.103 -6.480 0.282 1.00 94.94 204 MET A CA 1
ATOM 1654 C C . MET A 1 204 ? 18.217 -6.691 -0.751 1.00 94.94 204 MET A C 1
ATOM 1656 O O . MET A 1 204 ? 18.473 -7.835 -1.126 1.00 94.94 204 MET A O 1
ATOM 1660 N N . TRP A 1 205 ? 18.884 -5.627 -1.208 1.00 95.12 205 TRP A N 1
ATOM 1661 C CA . TRP A 1 205 ? 20.054 -5.738 -2.090 1.00 95.12 205 TRP A CA 1
ATOM 1662 C C . TRP A 1 205 ? 21.245 -6.400 -1.391 1.00 95.12 205 TRP A C 1
ATOM 1664 O O . TRP A 1 205 ? 22.012 -7.113 -2.030 1.00 95.12 205 TRP A O 1
ATOM 1674 N N . GLU A 1 206 ? 21.354 -6.221 -0.076 1.00 94.75 206 GLU A N 1
ATOM 1675 C CA . GLU A 1 206 ? 22.363 -6.845 0.785 1.00 94.75 206 GLU A CA 1
ATOM 1676 C C . GLU A 1 206 ? 21.959 -8.247 1.284 1.00 94.75 206 GLU A C 1
ATOM 1678 O O . GLU A 1 206 ? 22.628 -8.811 2.149 1.00 94.75 206 GLU A O 1
ATOM 1683 N N . PHE A 1 207 ? 20.870 -8.827 0.762 1.00 92.44 207 PHE A N 1
ATOM 1684 C CA . PHE A 1 207 ? 2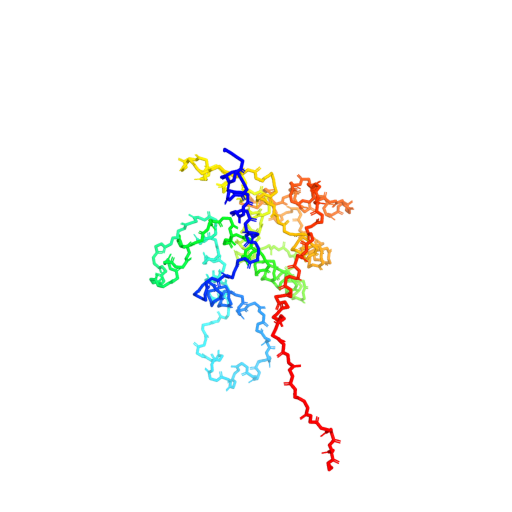0.328 -10.129 1.183 1.00 92.44 207 PHE A CA 1
ATOM 1685 C C . PHE A 1 207 ? 19.918 -10.194 2.667 1.00 92.44 207 PHE A C 1
ATOM 1687 O O . PHE A 1 207 ? 19.939 -11.257 3.291 1.00 92.44 207 PHE A O 1
ATOM 1694 N N . ARG A 1 208 ? 19.507 -9.056 3.234 1.00 93.81 208 ARG A N 1
ATOM 1695 C CA . ARG A 1 208 ? 18.984 -8.912 4.599 1.00 93.81 208 ARG A CA 1
ATOM 1696 C C . ARG A 1 208 ? 17.489 -8.589 4.579 1.00 93.81 208 ARG A C 1
ATOM 1698 O O . ARG A 1 208 ? 16.937 -8.144 3.573 1.00 93.81 208 ARG A O 1
ATOM 1705 N N . HIS A 1 209 ? 16.815 -8.812 5.706 1.00 89.88 209 HIS A N 1
ATOM 1706 C CA . HIS A 1 209 ? 15.445 -8.327 5.869 1.00 89.88 209 HIS A CA 1
ATOM 1707 C C . HIS A 1 209 ? 15.450 -6.808 6.124 1.00 89.88 209 HIS A C 1
ATOM 1709 O O . HIS A 1 209 ? 16.376 -6.309 6.769 1.00 89.88 209 HIS A O 1
ATOM 1715 N N . PRO A 1 210 ? 14.426 -6.067 5.668 1.00 94.00 210 PRO A N 1
ATOM 1716 C CA . PRO A 1 210 ? 14.233 -4.678 6.065 1.00 94.00 210 PRO A CA 1
ATOM 1717 C C . PRO A 1 210 ? 14.117 -4.521 7.583 1.00 94.00 210 PRO A C 1
ATOM 1719 O O . PRO A 1 210 ? 13.545 -5.383 8.257 1.00 94.00 210 PRO A O 1
ATOM 1722 N N . ASP A 1 211 ? 14.605 -3.399 8.109 1.00 88.06 211 ASP A N 1
ATOM 1723 C CA . ASP A 1 211 ? 14.456 -3.031 9.522 1.00 88.06 211 ASP A CA 1
ATOM 1724 C C . ASP A 1 211 ? 13.166 -2.226 9.744 1.00 88.06 211 ASP A C 1
ATOM 1726 O O . ASP A 1 211 ? 13.168 -1.081 10.185 1.00 88.06 211 ASP A O 1
ATOM 1730 N N . ALA A 1 212 ? 12.040 -2.811 9.336 1.00 89.62 212 ALA A N 1
ATOM 1731 C CA . ALA A 1 212 ? 10.713 -2.268 9.594 1.00 89.62 212 ALA A CA 1
ATOM 1732 C C . ALA A 1 212 ? 9.920 -3.247 10.462 1.00 89.62 212 ALA A C 1
ATOM 1734 O O . ALA A 1 212 ? 10.075 -4.467 10.345 1.00 89.62 212 ALA A O 1
ATOM 1735 N N . SER A 1 213 ? 9.042 -2.715 11.317 1.00 87.06 213 SER A N 1
ATOM 1736 C CA . SER A 1 213 ? 8.307 -3.493 12.326 1.00 87.06 213 SER A CA 1
ATOM 1737 C C . SER A 1 213 ? 7.545 -4.675 11.723 1.00 87.06 213 SER A C 1
ATOM 1739 O O . SER A 1 213 ? 7.499 -5.754 12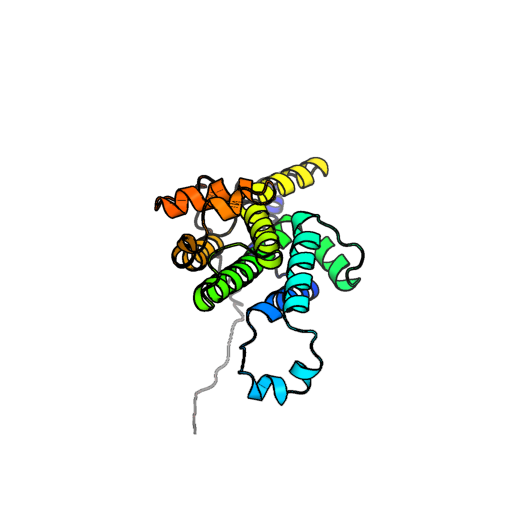.313 1.00 87.06 213 SER A O 1
ATOM 1741 N N . CYS A 1 214 ? 7.011 -4.528 10.511 1.00 88.25 214 CYS A N 1
ATOM 1742 C CA . CYS A 1 214 ? 6.305 -5.591 9.802 1.00 88.25 214 CYS A CA 1
ATOM 1743 C C . CYS A 1 214 ? 7.182 -6.794 9.393 1.00 88.25 214 CYS A C 1
ATOM 1745 O O . CYS A 1 214 ? 6.630 -7.858 9.117 1.00 88.25 214 CYS A O 1
ATOM 1747 N N . PHE A 1 215 ? 8.514 -6.661 9.387 1.00 89.69 215 PHE A N 1
ATOM 1748 C CA . PHE A 1 215 ? 9.464 -7.745 9.099 1.00 89.69 215 PHE A CA 1
ATOM 1749 C C . PHE A 1 215 ? 10.145 -8.313 10.350 1.00 89.69 215 PHE A C 1
ATOM 1751 O O . PHE A 1 215 ? 10.545 -9.475 10.340 1.00 89.69 215 PHE A O 1
ATOM 1758 N N . THR A 1 216 ? 10.275 -7.521 11.417 1.00 89.75 216 THR A N 1
ATOM 1759 C CA . THR A 1 216 ? 11.032 -7.898 12.625 1.00 89.75 216 THR A CA 1
ATOM 1760 C C . THR A 1 216 ? 10.151 -8.291 13.810 1.00 89.75 216 THR A C 1
ATOM 1762 O O . THR A 1 216 ? 10.609 -9.000 14.706 1.00 89.75 216 THR A O 1
ATOM 1765 N N . THR A 1 217 ? 8.877 -7.882 13.829 1.00 86.00 217 THR A N 1
ATOM 1766 C CA . THR A 1 217 ? 7.991 -8.153 14.970 1.00 86.00 217 THR A CA 1
ATOM 1767 C C . THR A 1 217 ? 7.698 -9.645 15.114 1.00 86.00 217 THR A C 1
ATOM 1769 O O . THR A 1 217 ? 7.270 -10.322 14.175 1.00 86.00 217 THR A O 1
ATOM 1772 N N . HIS A 1 218 ? 7.849 -10.158 16.337 1.00 77.94 218 HIS A N 1
ATOM 1773 C CA . HIS A 1 218 ? 7.498 -11.534 16.656 1.00 77.94 218 HIS A CA 1
ATOM 1774 C C . HIS A 1 218 ? 6.012 -11.806 16.401 1.00 77.94 218 HIS A C 1
ATOM 1776 O O . HIS A 1 218 ? 5.121 -11.188 16.985 1.00 77.94 218 HIS A O 1
ATOM 1782 N N . CYS A 1 219 ? 5.745 -12.793 15.551 1.00 69.69 219 CYS A N 1
ATOM 1783 C CA . CYS A 1 219 ? 4.394 -13.248 15.267 1.00 69.69 219 CYS A CA 1
ATOM 1784 C C . CYS A 1 219 ? 4.024 -14.402 16.201 1.00 69.69 219 CYS A C 1
ATOM 1786 O O . CYS A 1 219 ? 4.704 -15.428 16.236 1.00 69.69 219 CYS A O 1
ATOM 1788 N N . LYS A 1 220 ? 2.905 -14.280 16.921 1.00 65.31 220 LYS A N 1
ATOM 1789 C CA . LYS A 1 220 ? 2.302 -15.420 17.618 1.00 65.31 220 LYS A CA 1
ATOM 1790 C C . LYS A 1 220 ? 1.388 -16.172 16.643 1.00 65.31 220 LYS A C 1
ATOM 1792 O O . LYS A 1 220 ? 0.477 -15.541 16.097 1.00 65.31 220 LYS A O 1
ATOM 1797 N N . PRO A 1 221 ? 1.570 -17.491 16.429 1.00 64.50 221 PRO A N 1
ATOM 1798 C CA . PRO A 1 221 ? 0.614 -18.288 15.672 1.00 64.50 221 PRO A CA 1
ATOM 1799 C C . PRO A 1 221 ? -0.768 -18.135 16.307 1.00 64.50 221 PRO A C 1
ATOM 1801 O O . PRO A 1 221 ? -0.952 -18.448 17.483 1.00 64.50 221 PRO A O 1
ATOM 1804 N N . LYS A 1 222 ? -1.733 -17.607 15.551 1.00 62.78 222 LYS A N 1
ATOM 1805 C CA . LYS A 1 222 ? -3.122 -17.516 16.004 1.00 62.78 222 LYS A CA 1
ATOM 1806 C C . LYS A 1 222 ? -3.818 -18.819 15.607 1.00 62.78 222 LYS A C 1
ATOM 1808 O O . LYS A 1 222 ? -3.966 -19.057 14.405 1.00 62.78 222 LYS A O 1
ATOM 1813 N N . PRO A 1 223 ? -4.221 -19.681 16.558 1.00 56.69 223 PRO A N 1
ATOM 1814 C CA . PRO A 1 223 ? -4.986 -20.868 16.219 1.00 56.69 223 PRO A CA 1
ATOM 1815 C C . PRO A 1 223 ? -6.298 -20.416 15.578 1.00 56.69 223 PRO A C 1
ATOM 1817 O O . PRO A 1 223 ? -7.080 -19.693 16.198 1.00 56.69 223 PRO A O 1
ATOM 1820 N N . LYS A 1 224 ? -6.546 -20.825 14.331 1.00 58.16 224 LYS A N 1
ATOM 1821 C CA . LYS A 1 224 ? -7.879 -20.693 13.748 1.00 58.16 224 LYS A CA 1
ATOM 1822 C C . LYS A 1 224 ? -8.764 -21.685 14.485 1.00 58.16 224 LYS A C 1
ATOM 1824 O O . LYS A 1 224 ? -8.644 -22.889 14.268 1.00 58.16 224 LYS A O 1
ATOM 1829 N N . TYR A 1 225 ? -9.640 -21.197 15.358 1.00 54.59 225 TYR A N 1
ATOM 1830 C CA . TYR A 1 225 ? -10.749 -22.014 15.821 1.00 54.59 225 TYR A CA 1
ATOM 1831 C C . TYR A 1 225 ? -11.635 -22.271 14.606 1.00 54.59 225 TYR A C 1
ATOM 1833 O O . TYR A 1 225 ? -12.497 -21.464 14.264 1.00 54.59 225 TYR A O 1
ATOM 1841 N N . LEU A 1 226 ? -11.412 -23.401 13.936 1.00 51.81 226 LEU A N 1
ATOM 1842 C CA . LEU A 1 226 ? -12.432 -24.026 13.114 1.00 51.81 226 LEU A CA 1
ATOM 1843 C C . LEU A 1 226 ? -13.535 -24.442 14.085 1.00 51.81 226 LEU A C 1
ATOM 1845 O O . LEU A 1 226 ? -13.603 -25.586 14.527 1.00 51.81 226 LEU A O 1
ATOM 1849 N N . SER A 1 227 ? -14.370 -23.483 14.484 1.00 51.41 227 SER A N 1
ATOM 1850 C CA . SER A 1 227 ? -15.635 -23.769 15.137 1.00 51.41 227 SER A CA 1
ATOM 1851 C C . SER A 1 227 ? -16.526 -24.378 14.064 1.00 51.41 227 SER A C 1
ATOM 1853 O O . SER A 1 227 ? -17.388 -23.729 13.475 1.00 51.41 227 SER A O 1
ATOM 1855 N N . GLY A 1 228 ? -16.266 -25.654 13.772 1.00 42.09 228 GLY A N 1
ATOM 1856 C CA . GLY A 1 228 ? -17.296 -26.558 13.326 1.00 42.09 228 GLY A CA 1
ATOM 1857 C C . GLY A 1 228 ? -18.343 -26.504 14.417 1.00 42.09 228 GLY A C 1
ATOM 1858 O O . GLY A 1 228 ? -18.210 -27.139 15.464 1.00 42.09 228 GLY A O 1
ATOM 1859 N N . ARG A 1 229 ? -19.356 -25.665 14.204 1.00 40.34 229 ARG A N 1
ATOM 1860 C CA . ARG A 1 229 ? -20.600 -25.709 14.950 1.00 40.34 229 ARG A CA 1
ATOM 1861 C C . ARG A 1 229 ? -21.176 -27.080 14.616 1.00 40.34 229 ARG A C 1
ATOM 1863 O O . ARG A 1 229 ? -21.935 -27.230 13.666 1.00 40.34 229 ARG A O 1
ATOM 1870 N N . ASN A 1 230 ? -20.727 -28.096 15.349 1.00 37.41 230 ASN A N 1
ATOM 1871 C CA . ASN A 1 230 ? -21.331 -29.408 15.366 1.00 37.41 230 ASN A CA 1
ATOM 1872 C C . ASN A 1 230 ? -22.739 -29.167 15.889 1.00 37.41 230 ASN A C 1
ATOM 1874 O O . ASN A 1 230 ? -22.981 -29.152 17.097 1.00 37.41 230 ASN A O 1
ATOM 1878 N N . TYR A 1 231 ? -23.665 -28.927 14.967 1.00 38.34 231 TYR A N 1
ATOM 1879 C CA . TYR A 1 231 ? -25.063 -29.207 15.188 1.00 38.34 231 TYR A CA 1
ATOM 1880 C C . TYR A 1 231 ? -25.111 -30.691 15.553 1.00 38.34 231 TYR A C 1
ATOM 1882 O O . TYR A 1 231 ? -25.194 -31.562 14.694 1.00 38.34 231 TYR A O 1
ATOM 1890 N N . ARG A 1 232 ? -25.046 -30.994 16.854 1.00 38.94 232 ARG A N 1
ATOM 1891 C CA . ARG A 1 232 ? -25.613 -32.221 17.410 1.00 38.94 232 ARG A CA 1
ATOM 1892 C C . ARG A 1 232 ? -27.134 -32.111 17.270 1.00 38.94 232 ARG A C 1
ATOM 1894 O O . ARG A 1 232 ? -27.858 -32.010 18.252 1.00 38.94 232 ARG A O 1
ATOM 1901 N N . GLY A 1 233 ? -27.615 -32.091 16.030 1.00 38.81 233 GLY A N 1
ATOM 1902 C CA . GLY A 1 233 ? -28.944 -32.576 15.726 1.00 38.81 233 GLY A CA 1
ATOM 1903 C C . GLY A 1 233 ? -28.861 -34.087 15.839 1.00 38.81 233 GLY A C 1
ATOM 1904 O O . GLY A 1 233 ? -28.048 -34.710 15.161 1.00 38.81 233 GLY A O 1
ATOM 1905 N N . LYS A 1 234 ? -29.644 -34.678 16.741 1.00 38.31 234 LYS A N 1
ATOM 1906 C CA . LYS A 1 234 ? -29.884 -36.121 16.748 1.00 38.31 234 LYS A CA 1
ATOM 1907 C C . LYS A 1 234 ? -30.425 -36.508 15.365 1.00 38.31 234 LYS A C 1
ATOM 1909 O O . LYS A 1 234 ? -31.612 -36.339 15.116 1.00 38.31 234 LYS A O 1
ATOM 1914 N N . GLN A 1 235 ? -29.570 -36.988 14.464 1.00 35.75 235 GLN A N 1
ATOM 1915 C CA . GLN A 1 235 ? -30.016 -37.696 13.270 1.00 35.75 235 GLN A CA 1
ATOM 1916 C C . GLN A 1 235 ? -30.369 -39.119 13.696 1.00 35.75 235 GLN A C 1
ATOM 1918 O O . GLN A 1 235 ? -29.505 -39.972 13.882 1.00 35.75 235 GLN A O 1
ATOM 1923 N N . GLN A 1 236 ? -31.659 -39.337 13.921 1.00 45.28 236 GLN A N 1
ATOM 1924 C CA . GLN A 1 236 ? -32.273 -40.646 13.753 1.00 45.28 236 GLN A CA 1
ATOM 1925 C C . GLN A 1 236 ? -32.819 -40.727 12.321 1.00 45.28 236 GLN A C 1
ATOM 1927 O O . GLN A 1 236 ? -33.236 -39.707 11.776 1.00 45.28 236 GLN A O 1
ATOM 1932 N N . PHE A 1 237 ? -32.844 -41.955 11.793 1.00 35.38 237 PHE A N 1
ATOM 1933 C CA . PHE A 1 237 ? -33.303 -42.404 10.467 1.00 35.38 237 PHE A CA 1
ATOM 1934 C C . PHE A 1 237 ? -32.247 -42.208 9.359 1.00 35.38 237 PHE A C 1
ATOM 1936 O O . PHE A 1 237 ? -31.874 -41.091 9.037 1.00 35.38 237 PHE A O 1
ATOM 1943 N N . GLY A 1 238 ? -31.636 -43.242 8.773 1.00 45.66 238 GLY A N 1
ATOM 1944 C CA . GLY A 1 238 ? -32.139 -44.583 8.467 1.00 45.66 238 GLY A CA 1
ATOM 1945 C C . GLY A 1 238 ? -32.474 -44.638 6.975 1.00 45.66 238 GLY A C 1
ATOM 1946 O O . GLY A 1 238 ? -33.606 -44.361 6.604 1.00 45.66 238 GLY A O 1
ATOM 1947 N N . GLY A 1 239 ? -31.490 -44.947 6.127 1.00 41.69 239 GLY A N 1
ATOM 1948 C CA . GLY A 1 239 ? -31.675 -45.063 4.678 1.00 41.69 239 GLY A CA 1
ATOM 1949 C C . GLY A 1 239 ? -30.414 -45.586 3.995 1.00 41.69 239 GLY A C 1
ATOM 1950 O O . GLY A 1 239 ? -29.382 -44.924 3.990 1.00 41.69 239 GLY A O 1
ATOM 1951 N N . VAL A 1 240 ? -30.511 -46.813 3.494 1.00 45.28 240 VAL A N 1
ATOM 1952 C CA . VAL A 1 240 ? -29.474 -47.618 2.838 1.00 45.28 240 VAL A CA 1
ATOM 1953 C C . VAL A 1 240 ? -29.112 -47.041 1.463 1.00 45.28 240 VAL A C 1
ATOM 1955 O O . VAL A 1 240 ? -29.990 -46.632 0.708 1.00 45.28 240 VAL A O 1
ATOM 1958 N N . PHE A 1 241 ? -27.818 -47.047 1.128 1.00 41.44 241 PHE A N 1
ATOM 1959 C CA . PHE A 1 241 ? -27.313 -46.817 -0.228 1.00 41.44 241 PHE A CA 1
ATOM 1960 C C . PHE A 1 241 ? -27.774 -47.944 -1.169 1.00 41.44 241 PHE A C 1
ATOM 1962 O O . PHE A 1 241 ? -27.411 -49.099 -0.958 1.00 41.44 241 PHE A O 1
ATOM 1969 N N . MET A 1 242 ? -28.478 -47.609 -2.252 1.00 43.81 242 MET A N 1
ATOM 1970 C CA . MET A 1 242 ? -28.414 -48.370 -3.504 1.00 43.81 242 MET A CA 1
ATOM 1971 C C . MET A 1 242 ? -28.149 -47.384 -4.638 1.00 43.81 242 MET A C 1
ATOM 1973 O O . MET A 1 242 ? -28.996 -46.554 -4.960 1.00 43.81 242 MET A O 1
ATOM 1977 N N . GLY A 1 243 ? -26.934 -47.446 -5.180 1.00 47.94 243 GLY A N 1
ATOM 1978 C CA . GLY A 1 243 ? -26.577 -46.802 -6.436 1.00 47.94 243 GLY A CA 1
ATOM 1979 C C . GLY A 1 243 ? -26.972 -47.704 -7.602 1.00 47.94 243 GLY A C 1
ATOM 1980 O O . GLY A 1 243 ? -26.773 -48.917 -7.535 1.00 47.94 243 GLY A O 1
ATOM 1981 N N . SER A 1 244 ? -27.554 -47.093 -8.628 1.00 42.22 244 SER A N 1
ATOM 1982 C CA . SER A 1 244 ? -27.667 -47.618 -9.992 1.00 42.22 244 SER A CA 1
ATOM 1983 C C . SER A 1 244 ? -26.439 -47.235 -10.804 1.00 42.22 244 SER A C 1
ATOM 1985 O O . SER A 1 244 ? -26.059 -46.045 -10.686 1.00 42.22 244 SER A O 1
#

Secondary structure (DSSP, 8-state):
--TTHHHHGGG---GGGSPPPHHHHHHHHHHHHHHHS---HHHHHHH-HHHHHSPPTHHHHHHHHHHHIIIIIS---TTS-HHHHHHHHTS-HHHHHHHHHHHHHHHHHHHHHHHHHTT--S---HHHHHHHHHHHHHHHTHHHHHHHHHHHTT---S-TTTT---HHHHHHHHHHHGGGGGGS-GGGG-STTTGGGHHHHHHHHTT---SSHHHHSPPPP-----------------------

Organism: Popillia japonica (NCBI:txid7064)

Radius of gyration: 22.49 Å; chains: 1; bounding box: 56×61×72 Å

pLDDT: mean 80.47, std 20.42, range [28.59, 98.12]

InterPro domains:
  IPR031542 Cation channel complex component UNC80, N-terminal [PF15778] (19-222)